Protein AF-A0A6S7KJU6-F1 (afdb_monomer_lite)

Foldseek 3Di:
DLVVVVVLVVVVVVVVVLVPDPDPDPSVVVVCVVPVPDPDPPPQFPDDFQPPPVPQDPPDPLNVQSSVLRNVLRVVQVVVCVVFVDHWDWDWAADPQAWTKIWTWDDCTPFWNIKIKIKTKGKHWDDPVRVVVCVVVCQCPPADDDPTKIKIKIKIWMWTHTPDLQAWIKIKIKMKMWIAHPVGDIGIDIDMDIDTGHPDDDVVPPSVDDDD

Secondary structure (DSSP, 8-state):
-HHHHHHHHHHHHHHHHHHS---TTHHHHHHHHHHHT----S-SSSSS-SS-GGG--TT-HHHHHHHHHHHHHHHHHHHHHHHH-PPPEEEEEE-TTS-EEEEEEEES-SSEEEEEEEEEEEEEEPPHHHHHHHHHTTTTTTSPP-S--EEEEEEEEEEEEESSTTS-EEEEEEEEEEEE-TTS-EEEEEEEEEEEE-SS--GGG-SS----

InterPro domains:
  IPR001260 Coproporphyrinogen III oxidase, aerobic [PF01218] (64-204)
  IPR001260 Coproporphyrinogen III oxidase, aerobic [PR00073] (86-102)
  IPR001260 Coproporphyrinogen III oxidase, aerobic [PR00073] (103-124)
  IPR001260 Coproporphyrinogen III oxidase, aerobic [PR00073] (153-177)
  IPR001260 Coproporphyrinogen III oxidase, aerobic [PR00073] (188-210)
  IPR001260 Coproporphyrinogen III oxidase, aerobic [PTHR10755] (37-204)
  IPR036406 Oxygen-dependent coproporphyrinogen III oxidase superfamily [G3DSA:3.40.1500.10] (30-206)
  IPR036406 Oxygen-dependent coproporphyrinogen III oxidase superfamily [SSF102886] (59-204)

Structure (mmCIF, N/CA/C/O backbone):
data_AF-A0A6S7KJU6-F1
#
_entry.id   AF-A0A6S7KJU6-F1
#
loop_
_atom_site.group_PDB
_atom_site.id
_atom_site.type_symbol
_atom_site.label_atom_id
_atom_site.label_alt_id
_atom_site.label_comp_id
_atom_site.label_asym_id
_atom_site.label_entity_id
_atom_site.label_seq_id
_atom_site.pdbx_PDB_ins_code
_atom_site.Cartn_x
_atom_site.Cartn_y
_atom_site.Cartn_z
_atom_site.occupancy
_atom_site.B_iso_or_equiv
_atom_site.auth_seq_id
_atom_site.auth_comp_id
_atom_site.auth_asym_id
_atom_site.auth_atom_id
_atom_site.pdbx_PDB_model_num
ATOM 1 N N . MET A 1 1 ? -1.978 1.003 21.876 1.00 47.66 1 MET A N 1
ATOM 2 C CA . MET A 1 1 ? -1.886 1.709 20.579 1.00 47.66 1 MET A CA 1
ATOM 3 C C . MET A 1 1 ? -0.569 2.467 20.421 1.00 47.66 1 MET A C 1
ATOM 5 O O . MET A 1 1 ? 0.216 2.064 19.583 1.00 47.66 1 MET A O 1
ATOM 9 N N . ALA A 1 2 ? -0.260 3.475 21.248 1.00 41.38 2 ALA A N 1
ATOM 10 C CA . ALA A 1 2 ? 0.982 4.261 21.134 1.00 41.38 2 ALA A CA 1
ATOM 11 C C . ALA A 1 2 ? 2.291 3.435 21.185 1.00 41.38 2 ALA A C 1
ATOM 13 O O . ALA A 1 2 ? 3.158 3.617 20.337 1.00 41.38 2 ALA A O 1
ATOM 14 N N . SER A 1 3 ? 2.417 2.486 22.126 1.00 44.16 3 SER A N 1
ATOM 15 C CA . SER A 1 3 ? 3.599 1.603 22.229 1.00 44.16 3 SER A CA 1
ATOM 16 C C . SER A 1 3 ? 3.760 0.690 21.009 1.00 44.16 3 SER A C 1
ATOM 18 O O . SER A 1 3 ? 4.847 0.577 20.454 1.00 44.16 3 SER A O 1
ATOM 20 N N . PHE A 1 4 ? 2.656 0.101 20.540 1.00 52.03 4 PHE A N 1
ATOM 21 C CA . PHE A 1 4 ? 2.641 -0.744 19.345 1.00 52.03 4 PHE A CA 1
ATOM 22 C C . PHE A 1 4 ? 2.968 0.053 18.080 1.00 52.03 4 PHE A C 1
ATOM 24 O O . PHE A 1 4 ? 3.809 -0.372 17.302 1.00 52.03 4 PHE A O 1
ATOM 31 N N . LEU A 1 5 ? 2.370 1.234 17.897 1.00 51.59 5 LEU A N 1
ATOM 32 C CA . LEU A 1 5 ? 2.678 2.120 16.772 1.00 51.59 5 LEU A CA 1
ATOM 33 C C . LEU A 1 5 ? 4.153 2.512 16.772 1.00 51.59 5 LEU A C 1
ATOM 35 O O . LEU A 1 5 ? 4.795 2.452 15.733 1.00 51.59 5 LEU A O 1
ATOM 39 N N . ARG A 1 6 ? 4.718 2.836 17.939 1.00 51.47 6 ARG A N 1
ATOM 40 C CA . ARG A 1 6 ? 6.146 3.130 18.078 1.00 51.47 6 ARG A CA 1
ATOM 41 C C . ARG A 1 6 ? 7.014 1.928 17.702 1.00 51.47 6 ARG A C 1
ATOM 43 O O . ARG A 1 6 ? 7.951 2.090 16.930 1.00 51.47 6 ARG A O 1
ATOM 50 N N . GLU A 1 7 ? 6.714 0.729 18.195 1.00 52.38 7 GLU A N 1
ATOM 51 C CA . GLU A 1 7 ? 7.464 -0.484 17.835 1.00 52.38 7 GLU A CA 1
ATOM 52 C C . GLU A 1 7 ? 7.311 -0.864 16.359 1.00 52.38 7 GLU A C 1
ATOM 54 O O . GLU A 1 7 ? 8.292 -1.239 15.716 1.00 52.38 7 GLU A O 1
ATOM 59 N N . HIS A 1 8 ? 6.109 -0.730 15.803 1.00 58.03 8 HIS A N 1
ATOM 60 C CA . HIS A 1 8 ? 5.813 -1.018 14.405 1.00 58.03 8 HIS A CA 1
ATOM 61 C C . HIS A 1 8 ? 6.526 -0.020 13.481 1.00 58.03 8 HIS A C 1
ATOM 63 O O . HIS A 1 8 ? 7.228 -0.432 12.560 1.00 58.03 8 HIS A O 1
ATOM 69 N N . LEU A 1 9 ? 6.486 1.280 13.797 1.00 49.97 9 LEU A N 1
ATOM 70 C CA . LEU A 1 9 ? 7.236 2.319 13.084 1.00 49.97 9 LEU A CA 1
ATOM 71 C C . LEU A 1 9 ? 8.752 2.145 13.213 1.00 49.97 9 LEU A C 1
ATOM 73 O O . LEU A 1 9 ? 9.467 2.341 12.235 1.00 49.97 9 LEU A O 1
ATOM 77 N N . LEU A 1 10 ? 9.261 1.725 14.376 1.00 50.31 10 LEU A N 1
ATOM 78 C CA . LEU A 1 10 ? 10.683 1.405 14.556 1.00 50.31 10 LEU A CA 1
ATOM 79 C C . LEU A 1 10 ? 11.107 0.180 13.734 1.00 50.31 10 LEU A C 1
ATOM 81 O O . LEU A 1 10 ? 12.214 0.164 13.193 1.00 50.31 10 LEU A O 1
ATOM 85 N N . ARG A 1 11 ? 10.246 -0.839 13.608 1.00 52.41 11 ARG A N 1
ATOM 86 C CA . ARG A 1 11 ? 10.484 -1.982 12.711 1.00 52.41 11 ARG A CA 1
ATOM 87 C C . ARG A 1 11 ? 10.503 -1.525 11.251 1.00 52.41 11 ARG A C 1
ATOM 89 O O . ARG A 1 11 ? 11.465 -1.833 10.554 1.00 52.41 11 ARG A O 1
ATOM 96 N N . ILE A 1 12 ? 9.531 -0.718 10.821 1.00 53.41 12 ILE A N 1
ATOM 97 C CA . ILE A 1 12 ? 9.472 -0.143 9.464 1.00 53.41 12 ILE A CA 1
ATOM 98 C C . ILE A 1 12 ? 10.714 0.713 9.169 1.00 53.41 12 ILE A C 1
ATOM 100 O O . ILE A 1 12 ? 11.353 0.545 8.131 1.00 53.41 12 ILE A O 1
ATOM 104 N N . GLY A 1 13 ? 11.112 1.582 10.101 1.00 39.47 13 GLY A N 1
ATOM 105 C CA . GLY A 1 13 ? 12.290 2.440 9.968 1.00 39.47 13 GLY A CA 1
ATOM 106 C C . GLY A 1 13 ? 13.592 1.651 9.803 1.00 39.47 13 GLY A C 1
ATOM 107 O O . GLY A 1 13 ? 14.424 2.012 8.973 1.00 39.47 13 GLY A O 1
ATOM 108 N N . LYS A 1 14 ? 13.747 0.527 10.517 1.00 42.62 14 LYS A N 1
ATOM 109 C CA . LYS A 1 14 ? 14.895 -0.384 10.350 1.00 42.62 14 LYS A CA 1
ATOM 110 C C . LYS A 1 14 ? 14.921 -1.053 8.971 1.00 42.62 14 LYS A C 1
ATOM 112 O O . LYS A 1 14 ? 16.003 -1.214 8.414 1.00 42.62 14 LYS A O 1
ATOM 117 N N . PHE A 1 15 ? 13.765 -1.399 8.399 1.00 42.50 15 PHE A N 1
ATOM 118 C CA . PHE A 1 15 ? 13.678 -1.949 7.038 1.00 42.50 15 PHE A CA 1
ATOM 119 C C . PHE A 1 15 ? 14.047 -0.916 5.964 1.00 42.50 15 PHE A C 1
ATOM 121 O O . PHE A 1 15 ? 14.808 -1.232 5.051 1.00 42.50 15 PHE A O 1
ATOM 128 N N . VAL A 1 16 ? 13.562 0.324 6.093 1.00 39.78 16 VAL A N 1
ATOM 129 C CA . VAL A 1 16 ? 13.859 1.409 5.141 1.00 39.78 16 VAL A CA 1
ATOM 130 C C . VAL A 1 16 ? 15.332 1.832 5.213 1.00 39.78 16 VAL A C 1
ATOM 132 O O . VAL A 1 16 ? 15.959 2.019 4.174 1.00 39.78 16 VAL A O 1
ATOM 135 N N . ALA A 1 17 ? 15.915 1.920 6.414 1.00 38.09 17 ALA A N 1
ATOM 136 C CA . ALA A 1 17 ? 17.323 2.284 6.603 1.00 38.09 17 ALA A CA 1
ATOM 137 C C . ALA A 1 17 ? 18.311 1.217 6.090 1.00 38.09 17 ALA A C 1
ATOM 139 O O . ALA A 1 17 ? 19.409 1.547 5.646 1.00 38.09 17 ALA A O 1
ATOM 140 N N . LEU A 1 18 ? 17.933 -0.065 6.116 1.00 37.72 18 LEU A N 1
ATOM 141 C CA . LEU A 1 18 ? 18.781 -1.149 5.610 1.00 37.72 18 LEU A CA 1
ATOM 142 C C . LEU A 1 18 ? 18.852 -1.169 4.070 1.00 37.72 18 LEU A C 1
ATOM 144 O O . LEU A 1 18 ? 19.834 -1.650 3.511 1.00 37.72 18 LEU A O 1
ATOM 148 N N . ALA A 1 19 ? 17.850 -0.618 3.377 1.00 41.28 19 ALA A N 1
ATOM 149 C CA . ALA A 1 19 ? 17.831 -0.517 1.915 1.00 41.28 19 ALA A CA 1
ATOM 150 C C . ALA A 1 19 ? 18.738 0.603 1.363 1.00 41.28 19 ALA A C 1
ATOM 152 O O . ALA A 1 19 ? 19.094 0.575 0.186 1.00 41.28 19 ALA A O 1
ATOM 153 N N . SER A 1 20 ? 19.132 1.570 2.197 1.00 36.34 20 SER A N 1
ATOM 154 C CA . SER A 1 20 ? 19.982 2.711 1.826 1.00 36.34 20 SER A CA 1
ATOM 155 C C . SER A 1 20 ? 21.464 2.546 2.199 1.00 36.34 20 SER A C 1
ATOM 157 O O . SER A 1 20 ? 22.279 3.378 1.806 1.00 36.34 20 SER A O 1
ATOM 159 N N . ALA A 1 21 ? 21.847 1.469 2.895 1.00 37.78 21 ALA A N 1
ATOM 160 C CA . ALA A 1 21 ? 23.234 1.204 3.278 1.00 37.78 21 ALA A CA 1
ATOM 161 C C . ALA A 1 21 ? 23.929 0.243 2.294 1.00 37.78 21 ALA A C 1
ATOM 163 O O . ALA A 1 21 ? 23.813 -0.982 2.373 1.00 37.78 21 ALA A O 1
ATOM 164 N N . THR A 1 22 ? 24.703 0.804 1.367 1.00 47.56 22 THR A N 1
ATOM 165 C CA . THR A 1 22 ? 25.641 0.069 0.510 1.00 47.56 22 THR A CA 1
ATOM 166 C C . THR A 1 22 ? 26.805 -0.489 1.335 1.00 47.56 22 THR A C 1
ATOM 168 O O . THR A 1 22 ? 27.769 0.226 1.601 1.00 47.56 22 THR A O 1
ATOM 171 N N . SER A 1 23 ? 26.742 -1.762 1.738 1.00 40.22 23 SER A N 1
ATOM 172 C CA . SER A 1 23 ? 27.912 -2.601 2.072 1.00 40.22 23 SER A CA 1
ATOM 173 C C . SER A 1 23 ? 27.519 -4.085 2.059 1.00 40.22 23 SER A C 1
ATOM 175 O O . SER A 1 23 ? 26.737 -4.559 2.880 1.00 40.22 23 SER A O 1
ATOM 177 N N . GLY A 1 24 ? 28.025 -4.805 1.056 1.00 47.84 24 GLY A N 1
ATOM 178 C CA . GLY A 1 24 ? 27.418 -6.015 0.489 1.00 47.84 24 GLY A CA 1
ATOM 179 C C . GLY A 1 24 ? 27.703 -7.369 1.146 1.00 47.84 24 GLY A C 1
ATOM 180 O O . GLY A 1 24 ? 27.361 -8.372 0.534 1.00 47.84 24 GLY A O 1
ATOM 181 N N . ALA A 1 25 ? 28.292 -7.456 2.343 1.00 40.09 25 ALA A N 1
ATOM 182 C CA . ALA A 1 25 ? 28.654 -8.765 2.919 1.00 40.09 25 ALA A CA 1
ATOM 183 C C . ALA A 1 25 ? 27.955 -9.093 4.250 1.00 40.09 25 ALA A C 1
ATOM 185 O O . ALA A 1 25 ? 27.386 -10.175 4.383 1.00 40.09 25 ALA A O 1
ATOM 186 N N . LEU A 1 26 ? 27.911 -8.169 5.219 1.00 32.41 26 LEU A N 1
ATOM 187 C CA . LEU A 1 26 ? 27.271 -8.450 6.517 1.00 32.41 26 LEU A CA 1
ATOM 188 C C . LEU A 1 26 ? 25.734 -8.379 6.475 1.00 32.41 26 LEU A C 1
ATOM 190 O O . LEU A 1 26 ? 25.063 -9.122 7.189 1.00 32.41 26 LEU A O 1
ATOM 194 N N . SER A 1 27 ? 25.158 -7.544 5.607 1.00 38.53 27 SER A N 1
ATOM 195 C CA . SER A 1 27 ? 23.699 -7.379 5.503 1.00 38.53 27 SER A CA 1
ATOM 196 C C . SER A 1 27 ? 22.996 -8.602 4.901 1.00 38.53 27 SER A C 1
ATOM 198 O O . SER A 1 27 ? 21.827 -8.852 5.195 1.00 38.53 27 SER A O 1
ATOM 200 N N . TYR A 1 28 ? 23.703 -9.394 4.088 1.00 35.38 28 TYR A N 1
ATOM 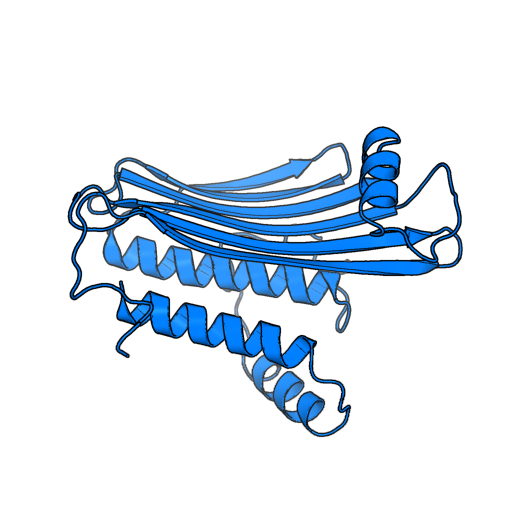201 C CA . TYR A 1 28 ? 23.133 -10.557 3.400 1.00 35.38 28 TYR A CA 1
ATOM 202 C C . TYR A 1 28 ? 22.854 -11.724 4.360 1.00 35.38 28 TYR A C 1
ATOM 204 O O . TYR A 1 28 ? 21.849 -12.428 4.223 1.00 35.38 28 TYR A O 1
ATOM 212 N N . VAL A 1 29 ? 23.706 -11.883 5.380 1.00 32.59 29 VAL A N 1
ATOM 213 C CA . VAL A 1 29 ? 23.576 -12.931 6.403 1.00 32.59 29 VAL A CA 1
ATOM 214 C C . VAL A 1 29 ? 22.394 -12.635 7.334 1.00 32.59 29 VAL A C 1
ATOM 216 O O . VAL A 1 29 ? 21.621 -13.541 7.645 1.00 32.59 29 VAL A O 1
ATOM 219 N N . SER A 1 30 ? 22.161 -11.368 7.689 1.00 38.16 30 SER A N 1
ATOM 220 C CA . SER A 1 30 ? 20.991 -10.972 8.490 1.00 38.16 30 SER A CA 1
ATOM 221 C C . SER A 1 30 ? 19.683 -11.009 7.692 1.00 38.16 30 SER A C 1
ATOM 223 O O . SER A 1 30 ? 18.668 -11.458 8.217 1.00 38.16 30 SER A O 1
ATOM 225 N N . PHE A 1 31 ? 19.694 -10.612 6.414 1.00 37.25 31 PHE A N 1
ATOM 226 C CA . PHE A 1 31 ? 18.505 -10.668 5.552 1.00 37.25 31 PHE A CA 1
ATOM 227 C C . PHE A 1 31 ? 18.039 -12.112 5.321 1.00 37.25 31 PHE A C 1
ATOM 229 O O . PHE A 1 31 ? 16.863 -12.423 5.490 1.00 37.25 31 PHE A O 1
ATOM 236 N N . SER A 1 32 ? 18.968 -13.020 5.019 1.00 36.59 32 SER A N 1
ATOM 237 C CA . SER A 1 32 ? 18.635 -14.427 4.776 1.00 36.59 32 SER A CA 1
ATOM 238 C C . SER A 1 32 ? 18.163 -15.123 6.052 1.00 36.59 32 SER A C 1
ATOM 240 O O . SER A 1 32 ? 17.198 -15.870 6.012 1.00 36.59 32 SER A O 1
ATOM 242 N N . THR A 1 33 ? 18.776 -14.842 7.205 1.00 31.64 33 THR A N 1
ATOM 243 C CA . THR A 1 33 ? 18.444 -15.539 8.461 1.00 31.64 33 THR A CA 1
ATOM 244 C C . THR A 1 33 ? 17.126 -15.061 9.080 1.00 31.64 33 THR A C 1
ATOM 246 O O . THR A 1 33 ? 16.408 -15.867 9.670 1.00 31.64 33 THR A O 1
ATOM 249 N N . VAL A 1 34 ? 16.763 -13.781 8.911 1.00 42.47 34 VAL A N 1
ATOM 250 C CA . VAL A 1 34 ? 15.464 -13.253 9.372 1.00 42.47 34 VAL A CA 1
ATOM 251 C C . VAL A 1 34 ? 14.308 -13.801 8.528 1.00 42.47 34 VAL A C 1
ATOM 253 O O . VAL A 1 34 ? 13.255 -14.103 9.081 1.00 42.47 34 VAL A O 1
ATOM 256 N N . PHE A 1 35 ? 14.502 -13.999 7.219 1.00 43.09 35 PHE A N 1
ATOM 257 C CA . PHE A 1 35 ? 13.463 -14.548 6.339 1.00 43.09 35 PHE A CA 1
ATOM 258 C C . PHE A 1 35 ? 13.456 -16.086 6.250 1.00 43.09 35 PHE A C 1
ATOM 260 O O . PHE A 1 35 ? 12.404 -16.666 5.997 1.00 43.09 35 PHE A O 1
ATOM 267 N N . ALA A 1 36 ? 14.581 -16.773 6.481 1.00 37.38 36 ALA A N 1
ATOM 268 C CA . ALA A 1 36 ? 14.676 -18.228 6.303 1.00 37.38 36 ALA A CA 1
ATOM 269 C C . ALA A 1 36 ? 14.143 -19.059 7.484 1.00 37.38 36 ALA A C 1
ATOM 271 O O . ALA A 1 36 ? 14.004 -20.274 7.343 1.00 37.38 36 ALA A O 1
ATOM 272 N N . LYS A 1 37 ? 13.852 -18.455 8.648 1.00 31.61 37 LYS A N 1
ATOM 273 C CA . LYS A 1 37 ? 13.482 -19.221 9.856 1.00 31.61 37 LYS A CA 1
ATOM 274 C C . LYS A 1 37 ? 11.979 -19.346 10.136 1.00 31.61 37 LYS A C 1
ATOM 276 O O . LYS A 1 37 ? 11.613 -20.055 11.068 1.00 31.61 37 LYS A O 1
ATOM 281 N N . GLU A 1 38 ? 11.094 -18.770 9.329 1.00 38.78 38 GLU A N 1
ATOM 282 C CA . GLU A 1 38 ? 9.658 -19.057 9.446 1.00 38.78 38 GLU A CA 1
ATOM 283 C C . GLU A 1 38 ? 9.181 -19.895 8.260 1.00 38.78 38 GLU A C 1
ATOM 285 O O . GLU A 1 38 ? 8.966 -19.391 7.160 1.00 38.78 38 GLU A O 1
ATOM 290 N N . LYS A 1 39 ? 8.942 -21.190 8.503 1.00 35.09 39 LYS A N 1
ATOM 291 C CA . LYS A 1 39 ? 7.971 -21.965 7.718 1.00 35.09 39 LYS A CA 1
ATOM 292 C C . LYS A 1 39 ? 6.608 -21.275 7.871 1.00 35.09 39 LYS A C 1
ATOM 294 O O . LYS A 1 39 ? 5.856 -21.586 8.791 1.00 35.09 39 LYS A O 1
ATOM 299 N N . ARG A 1 40 ? 6.314 -20.287 7.022 1.00 45.44 40 ARG A N 1
ATOM 300 C CA . ARG A 1 40 ? 5.041 -19.561 7.046 1.00 45.44 40 ARG A CA 1
ATOM 301 C C . ARG A 1 40 ? 3.949 -20.435 6.449 1.00 45.44 40 ARG A C 1
ATOM 303 O O . ARG A 1 40 ? 3.915 -20.672 5.246 1.00 45.44 40 ARG A O 1
ATOM 310 N N . SER A 1 41 ? 3.105 -20.944 7.342 1.00 38.78 41 SER A N 1
ATOM 311 C CA . SER A 1 41 ? 1.870 -21.664 7.028 1.00 38.78 41 SER A CA 1
ATOM 312 C C . SER A 1 41 ? 0.887 -20.755 6.268 1.00 38.78 41 SER A C 1
ATOM 314 O O . SER A 1 41 ? 1.037 -19.532 6.281 1.00 38.78 41 SER A O 1
ATOM 316 N N . GLU A 1 42 ? -0.112 -21.353 5.616 1.00 41.34 42 GLU A N 1
ATOM 317 C CA . GLU A 1 42 ? -1.087 -20.747 4.689 1.00 41.34 42 GLU A CA 1
ATOM 318 C C . GLU A 1 42 ? -1.821 -19.482 5.207 1.00 41.34 42 GLU A C 1
ATOM 320 O O . GLU A 1 42 ? -2.426 -18.759 4.424 1.00 41.34 42 GLU A O 1
ATOM 325 N N . SER A 1 43 ? -1.706 -19.127 6.494 1.00 55.28 43 SER A N 1
ATOM 326 C CA . SER A 1 43 ? -2.334 -17.959 7.131 1.00 55.28 43 SER A CA 1
ATOM 327 C C . SER A 1 43 ? -1.435 -16.709 7.265 1.00 55.28 43 SER A C 1
ATOM 329 O O . SER A 1 43 ? -1.520 -16.012 8.279 1.00 55.28 43 SER A O 1
ATOM 331 N N . SER A 1 44 ? -0.538 -16.408 6.321 1.00 82.06 44 SER A N 1
ATOM 332 C CA . SER A 1 44 ? 0.430 -15.298 6.486 1.00 82.06 44 SER A CA 1
ATOM 333 C C . SER A 1 44 ? -0.109 -13.899 6.143 1.00 82.06 44 SER A C 1
ATOM 335 O O . SER A 1 44 ? 0.511 -12.911 6.536 1.00 82.06 44 SER A O 1
ATOM 337 N N . PHE A 1 45 ? -1.213 -13.788 5.400 1.00 95.19 45 PHE A N 1
ATOM 338 C CA . PHE A 1 45 ? -1.713 -12.521 4.845 1.00 95.19 45 PHE A CA 1
ATOM 339 C C . PHE A 1 45 ? -3.230 -12.369 5.031 1.00 95.19 45 PHE A C 1
ATOM 341 O O . PHE A 1 45 ? -3.875 -13.284 5.541 1.00 95.19 45 PHE A O 1
ATOM 348 N N . MET A 1 46 ? -3.795 -11.214 4.652 1.00 96.69 46 MET A N 1
ATOM 349 C CA . MET A 1 46 ? -5.254 -10.995 4.668 1.00 96.69 46 MET A CA 1
ATOM 350 C C . MET A 1 46 ? -5.971 -11.679 3.492 1.00 96.69 46 MET A C 1
ATOM 352 O O . MET A 1 46 ? -7.129 -12.056 3.622 1.00 96.69 46 MET A O 1
ATOM 356 N N . ALA A 1 47 ? -5.285 -11.854 2.360 1.00 96.69 47 ALA A N 1
ATOM 357 C CA . ALA A 1 47 ? -5.720 -12.665 1.224 1.00 96.69 47 ALA A CA 1
ATOM 358 C C . ALA A 1 47 ? -4.494 -13.155 0.428 1.00 96.69 47 ALA A C 1
ATOM 360 O O . ALA A 1 47 ? -3.359 -12.766 0.715 1.00 96.69 47 ALA A O 1
ATOM 361 N N . GLU A 1 48 ? -4.725 -13.992 -0.585 1.00 95.56 48 GLU A N 1
ATOM 362 C CA . GLU A 1 48 ? -3.677 -14.450 -1.504 1.00 95.56 48 GLU A CA 1
ATOM 363 C C . GLU A 1 48 ? -2.972 -13.277 -2.212 1.00 95.56 48 GLU A C 1
ATOM 365 O O . GLU A 1 48 ? -3.660 -12.316 -2.580 1.00 95.56 48 GLU A O 1
ATOM 370 N N . PRO A 1 49 ? -1.654 -13.374 -2.498 1.00 96.00 49 PRO A N 1
ATOM 371 C CA . PRO A 1 49 ? -0.891 -12.339 -3.201 1.00 96.00 49 PRO A CA 1
ATOM 372 C C . PRO A 1 49 ? -1.558 -11.801 -4.465 1.00 96.00 49 PRO A C 1
ATOM 374 O O . PRO A 1 49 ? -2.271 -12.525 -5.167 1.00 96.00 49 PRO A O 1
ATOM 377 N N . VAL A 1 50 ? -1.356 -10.509 -4.735 1.00 96.00 50 VAL A N 1
ATOM 378 C CA . VAL A 1 50 ? -1.947 -9.843 -5.904 1.00 96.00 50 VAL A CA 1
ATOM 379 C C . VAL A 1 50 ? -1.239 -10.326 -7.165 1.00 96.00 50 VAL A C 1
ATOM 381 O O . VAL A 1 50 ? -1.887 -10.663 -8.153 1.00 96.00 50 VAL A O 1
ATOM 384 N N . THR A 1 51 ? 0.087 -10.415 -7.119 1.00 95.44 51 THR A N 1
ATOM 385 C CA . THR A 1 51 ? 0.875 -11.086 -8.146 1.00 95.44 51 THR A CA 1
ATOM 386 C C . THR A 1 51 ? 0.765 -12.605 -7.956 1.00 95.44 51 THR A C 1
ATOM 388 O O . THR A 1 51 ? 1.022 -13.092 -6.853 1.00 95.44 51 THR A O 1
ATOM 391 N N . PRO A 1 52 ? 0.422 -13.380 -9.007 1.00 93.75 52 PRO A N 1
ATOM 392 C CA . PRO A 1 52 ? 0.404 -14.841 -8.940 1.00 93.75 52 PRO A CA 1
ATOM 393 C C . PRO A 1 52 ? 1.721 -15.404 -8.403 1.00 93.75 52 PRO A C 1
ATOM 395 O O . PRO A 1 52 ? 2.796 -14.902 -8.744 1.00 93.75 52 PRO A O 1
ATOM 398 N N . ARG A 1 53 ? 1.651 -16.452 -7.576 1.00 91.81 53 ARG A N 1
ATOM 399 C CA . ARG A 1 53 ? 2.808 -16.984 -6.835 1.00 91.81 53 ARG A CA 1
ATOM 400 C C . ARG A 1 53 ? 3.943 -17.427 -7.756 1.00 91.81 53 ARG A C 1
ATOM 402 O O . ARG A 1 53 ? 5.105 -17.271 -7.407 1.00 91.81 53 ARG A O 1
ATOM 409 N N . GLU A 1 54 ? 3.614 -17.894 -8.952 1.00 92.88 54 GLU A N 1
ATOM 410 C CA . GLU A 1 54 ? 4.564 -18.348 -9.972 1.00 92.88 54 GLU A CA 1
ATOM 411 C C . GLU A 1 54 ? 5.363 -17.185 -10.582 1.00 92.88 54 GLU A C 1
ATOM 413 O O . GLU A 1 54 ? 6.426 -17.394 -11.162 1.00 92.88 54 GLU A O 1
ATOM 418 N N . LYS A 1 55 ? 4.853 -15.952 -10.460 1.00 93.00 55 LYS A N 1
ATOM 419 C CA . LYS A 1 55 ? 5.496 -14.720 -10.940 1.00 93.00 55 LYS A CA 1
ATOM 420 C C . LYS A 1 55 ? 6.278 -13.988 -9.847 1.00 93.00 55 LYS A C 1
ATOM 422 O O . LYS A 1 55 ? 6.944 -12.999 -10.150 1.00 93.00 55 LYS A O 1
ATOM 427 N N . LEU A 1 56 ? 6.206 -14.446 -8.597 1.00 92.81 56 LEU A N 1
ATOM 428 C CA . LEU A 1 56 ? 6.999 -13.903 -7.498 1.00 92.81 56 LEU A CA 1
ATOM 429 C C . LEU A 1 56 ? 8.420 -14.469 -7.574 1.00 92.81 56 LEU A C 1
ATOM 431 O O . LEU A 1 56 ? 8.647 -15.665 -7.403 1.00 92.81 56 LEU A O 1
ATOM 435 N N . VAL A 1 57 ? 9.392 -13.595 -7.824 1.00 92.56 57 VAL A N 1
ATOM 436 C CA . VAL A 1 57 ? 10.793 -13.972 -8.034 1.00 92.56 57 VAL A CA 1
ATOM 437 C C . VAL A 1 57 ? 11.611 -13.648 -6.789 1.00 92.56 57 VAL A C 1
ATOM 439 O O . VAL A 1 57 ? 11.690 -12.499 -6.345 1.00 92.56 57 VAL A O 1
ATOM 442 N N . ALA A 1 58 ? 12.267 -14.664 -6.227 1.00 86.50 58 ALA A N 1
ATOM 443 C CA . ALA A 1 58 ? 13.146 -14.491 -5.078 1.00 86.50 58 ALA A CA 1
ATOM 444 C C . ALA A 1 58 ? 14.270 -13.490 -5.393 1.00 86.50 58 ALA A C 1
ATOM 446 O O . ALA A 1 58 ? 14.953 -13.584 -6.410 1.00 86.50 58 ALA A O 1
ATOM 447 N N . GLY A 1 59 ? 14.465 -12.515 -4.505 1.00 86.62 59 GLY A N 1
ATOM 448 C CA . GLY A 1 59 ? 15.470 -11.471 -4.689 1.00 86.62 59 GLY A CA 1
ATOM 449 C C . GLY A 1 59 ? 15.036 -10.306 -5.586 1.00 86.62 59 GLY A C 1
ATOM 450 O O . GLY A 1 59 ? 15.720 -9.286 -5.565 1.00 86.62 59 GLY A O 1
ATOM 451 N N . ASP A 1 60 ? 13.897 -10.355 -6.275 1.00 93.25 60 ASP A N 1
ATOM 452 C CA . ASP A 1 60 ? 13.385 -9.191 -7.008 1.00 93.25 60 ASP A CA 1
ATOM 453 C C . ASP A 1 60 ? 12.751 -8.155 -6.062 1.00 93.25 60 ASP A C 1
ATOM 455 O O . ASP A 1 60 ? 12.057 -8.507 -5.105 1.00 93.25 60 ASP A O 1
ATOM 459 N N . MET A 1 61 ? 12.987 -6.862 -6.309 1.00 96.06 61 MET A N 1
ATOM 460 C CA . MET A 1 61 ? 12.502 -5.799 -5.421 1.00 96.06 61 MET A CA 1
ATOM 461 C C . MET A 1 61 ? 10.973 -5.693 -5.432 1.00 96.06 61 MET A C 1
ATOM 463 O O . MET A 1 61 ? 10.382 -5.459 -4.377 1.00 96.06 61 MET A O 1
ATOM 467 N N . ARG A 1 62 ? 10.320 -5.937 -6.578 1.00 96.69 62 ARG A N 1
ATOM 468 C CA . ARG A 1 62 ? 8.850 -5.920 -6.682 1.00 96.69 62 ARG A CA 1
ATOM 469 C C . ARG A 1 62 ? 8.235 -6.972 -5.766 1.00 96.69 62 ARG A C 1
ATOM 471 O O . ARG A 1 62 ? 7.358 -6.658 -4.965 1.00 96.69 62 ARG A O 1
ATOM 478 N N . THR A 1 63 ? 8.783 -8.187 -5.830 1.00 96.38 63 THR A N 1
ATOM 479 C CA . THR A 1 63 ? 8.382 -9.324 -4.988 1.00 96.38 63 THR A CA 1
ATOM 480 C C . THR A 1 63 ? 8.606 -9.028 -3.508 1.00 96.38 63 THR A C 1
ATOM 482 O O . THR A 1 63 ? 7.699 -9.202 -2.697 1.00 96.38 63 THR A O 1
ATOM 485 N N . ARG A 1 64 ? 9.797 -8.534 -3.137 1.00 96.44 64 ARG A N 1
ATOM 486 C CA . ARG A 1 64 ? 10.101 -8.185 -1.739 1.00 96.44 64 ARG A CA 1
ATOM 487 C C . ARG A 1 64 ? 9.129 -7.143 -1.193 1.00 96.44 64 ARG A C 1
ATOM 489 O O . ARG A 1 64 ? 8.631 -7.307 -0.083 1.00 96.44 64 ARG A O 1
ATOM 496 N N . MET A 1 65 ? 8.867 -6.088 -1.964 1.00 97.75 65 MET A N 1
ATOM 497 C CA . MET A 1 65 ? 7.994 -5.007 -1.529 1.00 97.75 65 MET A CA 1
ATOM 498 C C . MET A 1 65 ? 6.543 -5.472 -1.390 1.00 97.75 65 MET A C 1
ATOM 500 O O . MET A 1 65 ? 5.927 -5.162 -0.375 1.00 97.75 65 MET A O 1
ATOM 504 N N . GLU A 1 66 ? 6.009 -6.234 -2.353 1.00 97.75 66 GLU A N 1
ATOM 505 C CA . GLU A 1 66 ? 4.647 -6.784 -2.273 1.00 97.75 66 GLU A CA 1
ATOM 506 C C . GLU A 1 66 ? 4.461 -7.653 -1.022 1.00 97.75 66 GLU A C 1
ATOM 508 O O . GLU A 1 66 ? 3.542 -7.426 -0.235 1.00 97.75 66 GLU A O 1
ATOM 513 N N . LEU A 1 67 ? 5.373 -8.595 -0.774 1.00 96.50 67 LEU A N 1
ATOM 514 C CA . LEU A 1 67 ? 5.279 -9.466 0.399 1.00 96.50 67 LEU A CA 1
ATOM 515 C C . LEU A 1 67 ? 5.426 -8.687 1.713 1.00 96.50 67 LEU A C 1
ATOM 517 O O . LEU A 1 67 ? 4.730 -8.984 2.686 1.00 96.50 67 LEU A O 1
ATOM 521 N N . MET A 1 68 ? 6.286 -7.664 1.740 1.00 96.25 68 MET A N 1
ATOM 522 C CA . MET A 1 68 ? 6.453 -6.793 2.905 1.00 96.25 68 MET A CA 1
ATOM 523 C C . MET A 1 68 ? 5.161 -6.034 3.229 1.00 96.25 68 MET A C 1
ATOM 525 O O . MET A 1 68 ? 4.735 -6.022 4.384 1.00 96.25 68 MET A O 1
ATOM 529 N N . ILE A 1 69 ? 4.518 -5.409 2.237 1.00 97.69 69 ILE A N 1
ATOM 530 C CA . ILE A 1 69 ? 3.282 -4.654 2.480 1.00 97.69 69 ILE A CA 1
ATOM 531 C C . ILE A 1 69 ? 2.104 -5.565 2.831 1.00 97.69 69 ILE A C 1
ATOM 533 O O . ILE A 1 69 ? 1.274 -5.184 3.650 1.00 97.69 69 ILE A O 1
ATOM 537 N N . MET A 1 70 ? 2.044 -6.775 2.270 1.00 97.75 70 MET A N 1
ATOM 538 C CA . MET A 1 70 ? 1.031 -7.768 2.632 1.00 97.75 70 MET A CA 1
ATOM 539 C C . MET A 1 70 ? 1.187 -8.232 4.081 1.00 97.75 70 MET A C 1
ATOM 541 O O . MET A 1 70 ? 0.198 -8.362 4.804 1.00 97.75 70 MET A O 1
ATOM 545 N N . GLN A 1 71 ? 2.427 -8.448 4.526 1.00 96.62 71 GLN A N 1
ATOM 546 C CA . GLN A 1 71 ? 2.709 -8.767 5.922 1.00 96.62 71 GLN A CA 1
ATOM 547 C C . GLN A 1 71 ? 2.320 -7.601 6.838 1.00 96.62 71 GLN A C 1
ATOM 549 O O . GLN A 1 71 ? 1.653 -7.814 7.845 1.00 96.62 71 GLN A O 1
ATOM 554 N N . MET A 1 72 ? 2.679 -6.370 6.464 1.00 96.12 72 MET A N 1
ATOM 555 C CA . MET A 1 72 ? 2.319 -5.169 7.221 1.00 96.12 72 MET A CA 1
ATOM 556 C C . MET A 1 72 ? 0.800 -4.998 7.331 1.00 96.12 72 MET A C 1
ATOM 558 O O . MET A 1 72 ? 0.295 -4.730 8.419 1.00 96.12 72 MET A O 1
ATOM 562 N N . GLN A 1 73 ? 0.063 -5.210 6.233 1.00 98.19 73 GLN A N 1
ATOM 563 C CA . GLN A 1 73 ? -1.399 -5.187 6.233 1.00 98.19 73 GLN A CA 1
ATOM 564 C C . GLN A 1 73 ? -1.951 -6.201 7.234 1.00 98.19 73 GLN A C 1
ATOM 566 O O . GLN A 1 73 ? -2.816 -5.845 8.031 1.00 98.19 73 GLN A O 1
ATOM 571 N N . ARG A 1 74 ? -1.438 -7.437 7.227 1.00 97.44 74 ARG A N 1
ATOM 572 C CA . ARG A 1 74 ? -1.885 -8.483 8.148 1.00 97.44 74 ARG A CA 1
ATOM 573 C C . ARG A 1 74 ? -1.602 -8.136 9.607 1.00 97.44 74 ARG A C 1
ATOM 575 O O . ARG A 1 74 ? -2.523 -8.162 10.413 1.00 97.44 74 ARG A O 1
ATOM 582 N N . GLU A 1 75 ? -0.365 -7.774 9.936 1.00 96.38 75 GLU A N 1
ATOM 583 C CA . GLU A 1 75 ? 0.031 -7.421 11.306 1.00 96.38 75 GLU A CA 1
ATOM 584 C C . GLU A 1 75 ? -0.795 -6.250 11.852 1.00 96.38 75 GLU A C 1
ATOM 586 O O . GLU A 1 75 ? -1.245 -6.275 12.998 1.00 96.38 75 GLU A O 1
ATOM 591 N N . PHE A 1 76 ? -1.026 -5.229 11.024 1.00 96.31 76 PHE A N 1
ATOM 592 C CA . PHE A 1 76 ? -1.802 -4.068 11.433 1.00 96.31 76 PHE A CA 1
ATOM 593 C C . PHE A 1 76 ? -3.295 -4.392 11.568 1.00 96.31 76 PHE A C 1
ATOM 595 O O . PHE A 1 76 ? -3.924 -3.968 12.536 1.00 96.31 76 PHE A O 1
ATOM 602 N N . CYS A 1 77 ? -3.859 -5.185 10.651 1.00 97.56 77 CYS A N 1
ATOM 603 C CA . CYS A 1 77 ? -5.243 -5.646 10.762 1.00 97.56 77 CYS A CA 1
ATOM 604 C C . CYS A 1 77 ? -5.456 -6.503 12.016 1.00 97.56 77 CYS A C 1
ATOM 606 O O . CYS A 1 77 ? -6.436 -6.284 12.722 1.00 97.56 77 CYS A O 1
ATOM 608 N N . ASP A 1 78 ? -4.541 -7.423 12.335 1.00 96.94 78 ASP A N 1
ATOM 609 C CA . ASP A 1 78 ? -4.637 -8.269 13.531 1.00 96.94 78 ASP A CA 1
ATOM 610 C C . ASP A 1 78 ? -4.694 -7.428 14.814 1.00 96.94 78 ASP A C 1
ATOM 612 O O . ASP A 1 78 ? -5.542 -7.665 15.676 1.00 96.94 78 ASP A O 1
ATOM 616 N N . GLU A 1 79 ? -3.858 -6.392 14.925 1.00 96.19 79 GLU A N 1
ATOM 617 C CA . GLU A 1 79 ? -3.881 -5.505 16.091 1.00 96.19 79 GLU A CA 1
ATOM 618 C C . GLU A 1 79 ? -5.163 -4.664 16.156 1.00 96.19 79 GLU A C 1
ATOM 620 O O . GLU A 1 79 ? -5.744 -4.504 17.232 1.00 96.19 79 GLU A O 1
ATOM 625 N N . LEU A 1 80 ? -5.642 -4.144 15.023 1.00 96.69 80 LEU A N 1
ATOM 626 C CA . LEU A 1 80 ? -6.898 -3.393 14.990 1.00 96.69 80 LEU A CA 1
ATOM 627 C C . LEU A 1 80 ? -8.094 -4.281 15.369 1.00 96.69 80 LEU A C 1
ATOM 629 O O . LEU A 1 80 ? -8.917 -3.861 16.179 1.00 96.69 80 LEU A O 1
ATOM 633 N N . MET A 1 81 ? -8.160 -5.521 14.875 1.00 97.06 81 MET A N 1
ATOM 634 C CA . MET A 1 81 ? -9.197 -6.481 15.281 1.00 97.06 81 MET A CA 1
ATOM 635 C C . MET A 1 81 ? -9.100 -6.817 16.770 1.00 97.06 81 MET A C 1
ATOM 637 O O . MET A 1 81 ? -10.122 -6.880 17.450 1.00 97.06 81 MET A O 1
ATOM 641 N N . ARG A 1 82 ? -7.884 -6.984 17.308 1.00 97.31 82 ARG A N 1
ATOM 642 C CA . ARG A 1 82 ? -7.665 -7.244 18.738 1.00 97.31 82 ARG A CA 1
ATOM 643 C C . ARG A 1 82 ? -8.163 -6.096 19.619 1.00 97.31 82 ARG A C 1
ATOM 645 O O . ARG A 1 82 ? -8.690 -6.348 20.701 1.00 97.31 82 ARG A O 1
ATOM 652 N N . LEU A 1 83 ? -7.971 -4.850 19.184 1.00 95.56 83 LEU A N 1
ATOM 653 C CA . LEU A 1 83 ? -8.403 -3.658 19.918 1.00 95.56 83 LEU A CA 1
ATOM 654 C C . LEU A 1 83 ? -9.911 -3.411 19.799 1.00 95.56 83 LEU A C 1
ATOM 656 O O . LEU A 1 83 ? -10.536 -3.027 20.783 1.00 95.56 83 LEU A O 1
ATOM 660 N N . ASP A 1 84 ? -10.488 -3.614 18.615 1.00 96.44 84 ASP A N 1
ATOM 661 C CA . ASP A 1 84 ? -11.896 -3.305 18.345 1.00 96.44 84 ASP A CA 1
ATOM 662 C C . ASP A 1 84 ? -12.856 -4.439 18.734 1.00 96.44 84 ASP A C 1
ATOM 664 O O . ASP A 1 84 ? -13.974 -4.201 19.193 1.00 96.44 84 ASP A O 1
ATOM 668 N N . GLY A 1 85 ? -12.420 -5.685 18.542 1.00 95.38 85 GLY A N 1
ATOM 669 C CA . GLY A 1 85 ? -13.255 -6.883 18.611 1.00 95.38 85 GLY A CA 1
ATOM 670 C C . GLY A 1 85 ? -14.097 -7.144 17.354 1.00 95.38 85 GLY A C 1
ATOM 671 O O . GLY A 1 85 ? -14.830 -8.131 17.333 1.00 95.38 85 GLY A O 1
ATOM 672 N N . SER A 1 86 ? -14.007 -6.296 16.322 1.00 94.31 86 SER A N 1
ATOM 673 C CA . SER A 1 86 ? -14.659 -6.492 15.017 1.00 94.31 86 SER A CA 1
ATOM 674 C C . SER A 1 86 ? -13.698 -7.098 13.997 1.00 94.31 86 SER A C 1
ATOM 676 O O . SER A 1 86 ? -12.502 -6.816 14.027 1.00 94.31 86 SER A O 1
ATOM 678 N N . ALA A 1 87 ? -14.222 -7.898 13.066 1.00 95.12 87 ALA A N 1
ATOM 679 C CA . ALA A 1 87 ? -13.448 -8.456 11.959 1.00 95.12 87 ALA A CA 1
ATOM 680 C C . ALA A 1 87 ? -13.401 -7.501 10.754 1.00 95.12 87 ALA A C 1
ATOM 682 O O . ALA A 1 87 ? -14.353 -6.764 10.492 1.00 95.12 87 ALA A O 1
ATOM 683 N N . PHE A 1 88 ? -12.315 -7.555 9.981 1.00 97.50 88 PHE A N 1
ATOM 684 C CA . PHE A 1 88 ? -12.225 -6.851 8.701 1.00 97.50 88 PHE A CA 1
ATOM 685 C C . PHE A 1 88 ? -13.101 -7.507 7.629 1.00 97.50 88 PHE A C 1
ATOM 687 O O . PHE A 1 88 ? -13.073 -8.724 7.446 1.00 97.50 88 PHE A O 1
ATOM 694 N N . LYS A 1 89 ? -13.785 -6.684 6.829 1.00 98.25 89 LYS A N 1
ATOM 695 C CA . LYS A 1 89 ? -14.238 -7.083 5.496 1.00 98.25 89 LYS A CA 1
ATOM 696 C C . LYS A 1 89 ? -13.050 -6.991 4.542 1.00 98.25 89 LYS A C 1
ATOM 698 O O . LYS A 1 89 ? -12.514 -5.902 4.334 1.00 98.25 89 LYS A O 1
ATOM 703 N N . VAL A 1 90 ? -12.657 -8.130 3.980 1.00 98.44 90 VAL A N 1
ATOM 704 C CA . VAL A 1 90 ? -11.536 -8.243 3.041 1.00 98.44 90 VAL A CA 1
ATOM 705 C C . VAL A 1 90 ? -12.075 -8.394 1.625 1.00 98.44 90 VAL A C 1
ATOM 707 O O . VAL A 1 90 ? -12.919 -9.249 1.372 1.00 98.44 90 VAL A O 1
ATOM 710 N N . ASP A 1 91 ? -11.579 -7.567 0.713 1.00 98.25 91 ASP A N 1
ATOM 711 C CA . ASP A 1 91 ? -11.924 -7.595 -0.704 1.00 98.25 91 ASP A CA 1
ATOM 712 C C . ASP A 1 91 ? -10.650 -7.596 -1.555 1.00 98.25 91 ASP A C 1
ATOM 714 O O . ASP A 1 91 ? -9.876 -6.634 -1.542 1.00 98.25 91 ASP A O 1
ATOM 718 N N . LYS A 1 92 ? -10.415 -8.698 -2.273 1.00 98.19 92 LYS A N 1
ATOM 719 C CA . LYS A 1 92 ? -9.328 -8.822 -3.247 1.00 98.19 92 LYS A CA 1
ATOM 720 C C . LYS A 1 92 ? -9.888 -8.537 -4.633 1.00 98.19 92 LYS A C 1
ATOM 722 O O . LYS A 1 92 ? -10.835 -9.187 -5.063 1.00 98.19 92 LYS A O 1
ATOM 727 N N . TRP A 1 93 ? -9.254 -7.616 -5.344 1.00 98.00 93 TRP A N 1
ATOM 728 C CA . TRP A 1 93 ? -9.731 -7.131 -6.634 1.00 98.00 93 TRP A CA 1
ATOM 729 C C . TRP A 1 93 ? -8.593 -7.011 -7.645 1.00 98.00 93 TRP A C 1
ATOM 731 O O . TRP A 1 93 ? -7.416 -6.903 -7.292 1.00 98.00 93 TRP A O 1
ATOM 741 N N . GLU A 1 94 ? -8.961 -6.997 -8.923 1.00 97.19 94 GLU A N 1
ATOM 742 C CA . GLU A 1 94 ? -8.039 -6.930 -10.056 1.00 97.19 94 GLU A CA 1
ATOM 743 C C . GLU A 1 94 ? -8.369 -5.739 -10.962 1.00 97.19 94 GLU A C 1
ATOM 745 O O . GLU A 1 94 ? -9.499 -5.247 -11.006 1.00 97.19 94 GLU A O 1
ATOM 750 N N . ARG A 1 95 ? -7.369 -5.257 -11.704 1.00 94.62 95 ARG A N 1
ATOM 751 C CA . ARG A 1 95 ? -7.512 -4.178 -12.689 1.00 94.62 95 ARG A CA 1
ATOM 752 C C . ARG A 1 95 ? -7.376 -4.734 -14.091 1.00 94.62 95 ARG A C 1
ATOM 754 O O . ARG A 1 95 ? -6.349 -5.315 -14.424 1.00 94.62 95 ARG A O 1
ATOM 761 N N . GLN A 1 96 ? -8.331 -4.399 -14.956 1.00 91.81 96 GLN A N 1
ATOM 762 C CA . GLN A 1 96 ? -8.251 -4.709 -16.390 1.00 91.81 96 GLN A CA 1
ATOM 763 C C . GLN A 1 96 ? -6.972 -4.157 -17.043 1.00 91.81 96 GLN A C 1
ATOM 765 O O . GLN A 1 96 ? -6.394 -4.794 -17.913 1.00 91.81 96 GLN A O 1
ATOM 770 N N . ALA A 1 97 ? -6.504 -2.989 -16.592 1.00 89.56 97 ALA A N 1
ATOM 771 C CA . ALA A 1 97 ? -5.290 -2.345 -17.094 1.00 89.56 97 ALA A CA 1
ATOM 772 C C . ALA A 1 97 ? -3.979 -2.907 -16.501 1.00 89.56 97 ALA A C 1
ATOM 774 O O . ALA A 1 97 ? -2.916 -2.375 -16.805 1.00 89.56 97 ALA A O 1
ATOM 775 N N . GLY A 1 98 ? -4.049 -3.939 -15.652 1.00 93.19 98 GLY A N 1
ATOM 776 C CA . GLY A 1 98 ? -2.894 -4.558 -15.005 1.00 93.19 98 GLY A CA 1
ATOM 777 C C . GLY A 1 98 ? -2.816 -4.288 -13.501 1.00 93.19 98 GLY A C 1
ATOM 778 O O . GLY A 1 98 ? -2.933 -3.149 -13.025 1.00 93.19 98 GLY A O 1
ATOM 779 N N . GLY A 1 99 ? -2.588 -5.366 -12.750 1.00 96.44 99 GLY A N 1
ATOM 780 C CA . GLY A 1 99 ? -2.464 -5.351 -11.296 1.00 96.44 99 GLY A CA 1
ATOM 781 C C . GLY A 1 99 ? -3.790 -5.536 -10.557 1.00 96.44 99 GLY A C 1
ATOM 782 O O . GLY A 1 99 ? -4.741 -6.100 -11.089 1.00 96.44 99 GLY A O 1
ATOM 783 N N . GLY A 1 100 ? -3.849 -5.053 -9.321 1.00 98.31 100 GLY A N 1
ATOM 784 C CA . GLY A 1 100 ? -4.970 -5.239 -8.407 1.00 98.31 100 GLY A CA 1
ATOM 785 C C . GLY A 1 100 ? -4.655 -4.720 -7.008 1.00 98.31 100 GLY A C 1
ATOM 786 O O . GLY A 1 100 ? -3.748 -3.901 -6.817 1.00 98.31 100 GLY A O 1
ATOM 787 N N . GLY A 1 101 ? -5.384 -5.218 -6.018 1.00 98.38 101 GLY A N 1
ATOM 788 C CA . GLY A 1 101 ? -5.173 -4.853 -4.626 1.00 98.38 101 GLY A CA 1
ATOM 789 C C . GLY A 1 101 ? -5.968 -5.706 -3.650 1.00 98.38 101 GLY A C 1
ATOM 790 O O . GLY A 1 101 ? -6.754 -6.570 -4.036 1.00 98.38 101 GLY A O 1
ATOM 791 N N . ILE A 1 102 ? -5.740 -5.441 -2.366 1.00 98.75 102 ILE A N 1
ATOM 792 C CA . ILE A 1 102 ? -6.502 -6.029 -1.264 1.00 98.75 102 ILE A CA 1
ATOM 793 C C . ILE A 1 102 ? -6.954 -4.880 -0.376 1.00 98.75 102 ILE A C 1
ATOM 795 O O . ILE A 1 102 ? -6.130 -4.156 0.189 1.00 98.75 102 ILE A O 1
ATOM 799 N N . THR A 1 103 ? -8.263 -4.727 -0.262 1.00 98.69 103 THR A N 1
ATOM 800 C CA . THR A 1 103 ? -8.932 -3.721 0.553 1.00 98.69 103 THR A CA 1
ATOM 801 C C . THR A 1 103 ? -9.404 -4.385 1.840 1.00 98.69 103 THR A C 1
ATOM 803 O O . THR A 1 103 ? -10.177 -5.337 1.786 1.00 98.69 103 THR A O 1
ATOM 806 N N . CYS A 1 104 ? -8.956 -3.896 2.995 1.00 98.69 104 CYS A N 1
ATOM 807 C CA . CYS A 1 104 ? -9.439 -4.362 4.296 1.00 98.69 104 CYS A CA 1
ATOM 808 C C . CYS A 1 104 ? -10.140 -3.203 4.995 1.00 98.69 104 CYS A C 1
ATOM 810 O O . CYS A 1 104 ? -9.505 -2.186 5.275 1.00 98.69 104 CYS A O 1
ATOM 812 N N . VAL A 1 105 ? -11.435 -3.351 5.289 1.00 98.56 105 VAL A N 1
ATOM 813 C CA . VAL A 1 105 ? -12.219 -2.317 5.974 1.00 98.56 105 VAL A CA 1
ATOM 814 C C . VAL A 1 105 ? -12.933 -2.843 7.227 1.00 98.56 105 VAL A C 1
ATOM 816 O O . VAL A 1 105 ? -13.607 -3.867 7.177 1.00 98.56 105 VAL A O 1
ATOM 819 N N . ILE A 1 106 ? -12.830 -2.099 8.332 1.00 97.88 106 ILE A N 1
ATOM 820 C CA . ILE A 1 106 ? -13.779 -2.118 9.456 1.00 97.88 106 ILE A CA 1
ATOM 821 C C . ILE A 1 106 ? -14.661 -0.874 9.329 1.00 97.88 106 ILE A C 1
ATOM 823 O O . ILE A 1 106 ? -14.162 0.228 9.084 1.00 97.88 106 ILE A O 1
ATOM 827 N N . GLN A 1 107 ? -15.967 -1.046 9.508 1.00 97.06 107 GLN A N 1
ATOM 828 C CA . GLN A 1 107 ? -16.937 0.039 9.645 1.00 97.06 107 GLN A CA 1
ATOM 829 C C . GLN A 1 107 ? -17.779 -0.206 10.883 1.00 97.06 107 GLN A C 1
ATOM 831 O O . GLN A 1 107 ? -18.098 -1.350 11.197 1.00 97.06 107 GLN A O 1
ATOM 836 N N . ASP A 1 108 ? -18.127 0.882 11.558 1.00 96.81 108 ASP A N 1
ATOM 837 C CA . ASP A 1 108 ? -19.001 0.885 12.720 1.00 96.81 108 ASP A CA 1
ATOM 838 C C . ASP A 1 108 ? -18.540 -0.025 13.871 1.00 96.81 108 ASP A C 1
ATOM 840 O O . ASP A 1 108 ? -19.354 -0.555 14.626 1.00 96.81 108 ASP A O 1
ATOM 844 N N . GLY A 1 109 ? -17.220 -0.146 14.048 1.00 95.88 109 GLY A N 1
ATOM 845 C CA . GLY A 1 109 ? -16.597 -0.895 15.137 1.00 95.88 109 GLY A CA 1
ATOM 846 C C . GLY A 1 109 ? -16.823 -0.262 16.511 1.00 95.88 109 GLY A C 1
ATOM 847 O O . GLY A 1 109 ? -17.384 0.829 16.640 1.00 95.88 109 GLY A O 1
ATOM 848 N N . LYS A 1 110 ? -16.386 -0.939 17.576 1.00 96.12 110 LYS A N 1
ATOM 849 C CA . LYS A 1 110 ? -16.560 -0.442 18.958 1.00 96.12 110 LYS A CA 1
ATOM 850 C C . LYS A 1 110 ? -15.565 0.663 19.306 1.00 96.12 110 LYS A C 1
ATOM 852 O O . LYS A 1 110 ? -15.904 1.598 20.027 1.00 96.12 110 LYS A O 1
ATOM 857 N N . VAL A 1 111 ? -14.339 0.542 18.807 1.00 97.00 111 VAL A N 1
ATOM 858 C CA . VAL A 1 111 ? -13.219 1.458 19.050 1.00 97.00 111 VAL A CA 1
ATOM 859 C C . VAL A 1 111 ? -12.975 2.336 17.831 1.00 97.00 111 VAL A C 1
ATOM 861 O O . VAL A 1 111 ? -12.749 3.537 17.984 1.00 97.00 111 VAL A O 1
ATOM 864 N N . PHE A 1 112 ? -13.050 1.768 16.631 1.00 97.75 112 PHE A N 1
ATOM 865 C CA . PHE A 1 112 ? -12.850 2.466 15.369 1.00 97.75 112 PHE A CA 1
ATOM 866 C C . PHE A 1 112 ? -14.190 2.697 14.678 1.00 97.75 112 PHE A C 1
ATOM 868 O O . PHE A 1 112 ? -14.909 1.755 14.357 1.00 97.75 112 PHE A O 1
ATOM 875 N N . GLU A 1 113 ? -14.514 3.962 14.414 1.00 97.88 113 GLU A N 1
ATOM 876 C CA . GLU A 1 113 ? -15.659 4.321 13.574 1.00 97.88 113 GLU A CA 1
ATOM 877 C C . GLU A 1 113 ? -15.457 3.758 12.166 1.00 97.88 113 GLU A C 1
ATOM 879 O O . GLU A 1 113 ? -16.358 3.163 11.573 1.00 97.88 113 GLU A O 1
ATOM 884 N N . LYS A 1 114 ? -14.230 3.900 11.655 1.00 98.19 114 LYS A N 1
ATOM 885 C CA . LYS A 1 114 ? -13.807 3.326 10.385 1.00 98.19 114 LYS A CA 1
ATOM 886 C C . LYS A 1 114 ? -12.307 3.077 10.385 1.00 98.19 114 LYS A C 1
ATOM 888 O O . LYS A 1 114 ? -11.533 3.942 10.786 1.00 98.19 114 LYS A O 1
ATOM 893 N N . ALA A 1 115 ? -11.887 1.925 9.883 1.00 98.44 115 ALA A N 1
ATOM 894 C CA . ALA A 1 115 ? -10.482 1.623 9.643 1.00 98.44 115 ALA A CA 1
ATOM 895 C C . ALA A 1 115 ? -10.326 1.015 8.253 1.00 98.44 115 ALA A C 1
ATOM 897 O O . ALA A 1 115 ? -11.035 0.072 7.915 1.00 98.44 115 ALA A O 1
ATOM 898 N N . GLY A 1 116 ? -9.416 1.554 7.449 1.00 98.56 116 GLY A N 1
ATOM 899 C CA . GLY A 1 116 ? -9.064 1.013 6.140 1.00 98.56 116 GLY A CA 1
ATOM 900 C C . GLY A 1 116 ? -7.575 0.725 6.077 1.00 98.56 116 GLY A C 1
ATOM 901 O O . GLY A 1 116 ? -6.791 1.616 6.388 1.00 98.56 116 GLY A O 1
ATOM 902 N N . VAL A 1 117 ? -7.194 -0.481 5.656 1.00 98.62 117 VAL A N 1
ATOM 903 C CA . VAL A 1 117 ? -5.799 -0.899 5.464 1.00 98.62 117 VAL A CA 1
ATOM 904 C C . VAL A 1 117 ? -5.698 -1.562 4.099 1.00 98.62 117 VAL A C 1
ATOM 906 O O . VAL A 1 117 ? -6.078 -2.718 3.919 1.00 98.62 117 VAL A O 1
ATOM 909 N N . ASN A 1 118 ? -5.220 -0.819 3.110 1.00 98.62 118 ASN A N 1
ATOM 910 C CA . ASN A 1 118 ? -5.335 -1.203 1.709 1.00 98.62 118 ASN A CA 1
ATOM 911 C C . ASN A 1 118 ? -3.956 -1.357 1.092 1.00 98.62 118 ASN A C 1
ATOM 913 O O . ASN A 1 118 ? -3.094 -0.502 1.288 1.00 98.62 118 ASN A O 1
ATOM 917 N N . ILE A 1 119 ? -3.771 -2.403 0.294 1.00 98.56 119 ILE A N 1
ATOM 918 C CA . ILE A 1 119 ? -2.600 -2.530 -0.570 1.00 98.56 119 ILE A CA 1
ATOM 919 C C . ILE A 1 119 ? -3.006 -2.456 -2.033 1.00 98.56 119 ILE A C 1
ATOM 921 O O . ILE A 1 119 ? -4.127 -2.802 -2.415 1.00 98.56 119 ILE A O 1
ATOM 925 N N . SER A 1 120 ? -2.077 -2.033 -2.875 1.00 98.50 120 SER A N 1
ATOM 926 C CA . SER A 1 120 ? -2.235 -2.065 -4.325 1.00 98.50 120 SER A CA 1
ATOM 927 C C . SER A 1 120 ? -0.930 -2.486 -4.972 1.00 98.50 120 SER A C 1
ATOM 929 O O . SER A 1 120 ? 0.132 -2.039 -4.550 1.00 98.50 120 SER A O 1
ATOM 931 N N . VAL A 1 121 ? -1.028 -3.312 -6.010 1.00 98.38 121 VAL A N 1
ATOM 932 C CA . VAL A 1 121 ? 0.082 -3.729 -6.869 1.00 98.38 121 VAL A CA 1
ATOM 933 C C . VAL A 1 121 ? -0.354 -3.458 -8.297 1.00 98.38 121 VAL A C 1
ATOM 935 O O . VAL A 1 121 ? -1.282 -4.085 -8.791 1.00 98.38 121 VAL A O 1
ATOM 938 N N . VAL A 1 122 ? 0.264 -2.487 -8.954 1.00 97.88 122 VAL A N 1
ATOM 939 C CA . VAL A 1 122 ? -0.157 -1.963 -10.253 1.00 97.88 122 VAL A CA 1
ATOM 940 C C . VAL A 1 122 ? 1.014 -1.985 -11.217 1.00 97.88 122 VAL A C 1
ATOM 942 O O . VAL A 1 122 ? 2.124 -1.592 -10.873 1.00 97.88 122 VAL A O 1
ATOM 945 N N . TYR A 1 123 ? 0.753 -2.398 -12.448 1.00 96.12 123 TYR A N 1
ATOM 946 C CA . TYR A 1 123 ? 1.723 -2.360 -13.534 1.00 96.12 123 TYR A CA 1
ATOM 947 C C . TYR A 1 123 ? 1.024 -2.040 -14.850 1.00 96.12 123 TYR A C 1
ATOM 949 O O . TYR A 1 123 ? -0.184 -2.228 -14.979 1.00 96.12 123 TYR A O 1
ATOM 957 N N . GLY A 1 124 ? 1.790 -1.546 -15.815 1.00 95.06 124 GLY A N 1
ATOM 958 C CA . GLY A 1 124 ? 1.304 -1.165 -17.138 1.00 95.06 124 GLY A CA 1
ATOM 959 C C . GLY A 1 124 ? 2.283 -0.215 -17.815 1.00 95.06 124 GLY A C 1
ATOM 960 O O . GLY A 1 124 ? 3.433 -0.118 -17.396 1.00 95.06 124 GLY A O 1
ATOM 961 N N . ASP A 1 125 ? 1.822 0.514 -18.824 1.00 94.06 125 ASP A N 1
ATOM 962 C CA . ASP A 1 125 ? 2.593 1.582 -19.465 1.00 94.06 125 ASP A CA 1
ATOM 963 C C . ASP A 1 125 ? 2.215 2.950 -18.888 1.00 94.06 125 ASP A C 1
ATOM 965 O O . ASP A 1 125 ? 1.045 3.220 -18.594 1.00 94.06 125 ASP A O 1
ATOM 969 N N . LEU A 1 126 ? 3.199 3.840 -18.735 1.00 92.94 126 LEU A N 1
ATOM 970 C CA . LEU A 1 126 ? 2.930 5.197 -18.269 1.00 92.94 126 LEU A CA 1
ATOM 971 C C . LEU A 1 126 ? 2.129 6.006 -19.299 1.00 92.94 126 LEU A C 1
ATOM 973 O O . LEU A 1 126 ? 2.543 6.112 -20.455 1.00 92.94 126 LEU A O 1
ATOM 977 N N . PRO A 1 127 ? 1.036 6.678 -18.888 1.00 91.56 127 PRO A N 1
ATOM 978 C CA . PRO A 1 127 ? 0.359 7.647 -19.741 1.00 91.56 127 PRO A CA 1
ATOM 979 C C . PRO A 1 127 ? 1.282 8.817 -20.104 1.00 91.56 127 PRO A C 1
ATOM 981 O O . PRO A 1 127 ? 2.071 9.272 -19.273 1.00 91.56 127 PRO A O 1
ATOM 984 N N . LYS A 1 128 ? 1.116 9.398 -21.301 1.00 90.12 128 LYS A N 1
ATOM 985 C CA . LYS A 1 128 ? 1.934 10.538 -21.771 1.00 90.12 128 LYS A CA 1
ATOM 986 C C . LYS A 1 128 ? 1.975 11.707 -20.777 1.00 90.12 128 LYS A C 1
ATOM 988 O O . LYS A 1 128 ? 3.035 12.286 -20.551 1.00 90.12 128 LYS A O 1
ATOM 993 N N . ALA A 1 129 ? 0.845 12.015 -20.138 1.00 90.50 129 ALA A N 1
ATOM 994 C CA . ALA A 1 129 ? 0.768 13.055 -19.112 1.00 90.50 129 ALA A CA 1
ATOM 995 C C . ALA A 1 129 ? 1.624 12.729 -17.870 1.00 90.50 129 ALA A C 1
ATOM 997 O O . ALA A 1 129 ? 2.287 13.615 -17.332 1.00 90.50 129 ALA A O 1
ATOM 998 N N . ALA A 1 130 ? 1.663 11.461 -17.443 1.00 89.75 130 ALA A N 1
ATOM 999 C CA . ALA A 1 130 ? 2.501 11.026 -16.327 1.00 89.75 130 ALA A CA 1
ATOM 1000 C C . ALA A 1 130 ? 3.988 11.144 -16.682 1.00 89.75 130 ALA A C 1
ATOM 1002 O O . ALA A 1 130 ? 4.760 11.689 -15.899 1.00 89.75 130 ALA A O 1
ATOM 1003 N N . ILE A 1 131 ? 4.372 10.739 -17.899 1.00 89.44 131 ILE A N 1
ATOM 1004 C CA . ILE A 1 131 ? 5.745 10.891 -18.403 1.00 89.44 131 ILE A CA 1
ATOM 1005 C C . ILE A 1 131 ? 6.183 12.359 -18.327 1.00 89.44 131 ILE A C 1
ATOM 1007 O O . ILE A 1 131 ? 7.244 12.655 -17.779 1.00 89.44 131 ILE A O 1
ATOM 1011 N N . GLN A 1 132 ? 5.359 13.292 -18.817 1.00 88.56 132 GLN A N 1
ATOM 1012 C CA . GLN A 1 132 ? 5.669 14.726 -18.779 1.00 88.56 132 GLN A CA 1
ATOM 1013 C C . GLN A 1 132 ? 5.880 15.244 -17.347 1.00 88.56 132 GLN A C 1
ATOM 1015 O O . GLN A 1 132 ? 6.884 15.904 -17.078 1.00 88.56 132 GLN A O 1
ATOM 1020 N N . GLN A 1 133 ? 4.990 14.899 -16.411 1.00 90.19 133 GLN A N 1
ATOM 1021 C CA . GLN A 1 133 ? 5.125 15.304 -15.006 1.00 90.19 133 GLN A CA 1
ATOM 1022 C C . GLN A 1 133 ? 6.382 14.718 -14.348 1.00 90.19 133 GLN A C 1
ATOM 1024 O O . GLN A 1 133 ? 7.088 15.400 -13.605 1.00 90.19 133 GLN A O 1
ATOM 1029 N N . MET A 1 134 ? 6.694 13.454 -14.630 1.00 90.06 134 MET A N 1
ATOM 1030 C CA . MET A 1 134 ? 7.856 12.776 -14.056 1.00 90.06 134 MET A CA 1
ATOM 1031 C C . MET A 1 134 ? 9.174 13.326 -14.617 1.00 90.06 134 MET A C 1
ATOM 1033 O O . MET A 1 134 ? 10.153 13.416 -13.874 1.00 90.06 134 MET A O 1
ATOM 1037 N N . LYS A 1 135 ? 9.204 13.767 -15.886 1.00 87.75 135 LYS A N 1
ATOM 1038 C CA . LYS A 1 135 ? 10.351 14.502 -16.452 1.00 87.75 135 LYS A CA 1
ATOM 1039 C C . LYS A 1 135 ? 10.595 15.817 -15.712 1.00 87.75 135 LYS A C 1
ATOM 1041 O O . LYS A 1 135 ? 11.726 16.074 -15.319 1.00 87.75 135 LYS A O 1
ATOM 1046 N N . GLN A 1 136 ? 9.547 16.603 -15.445 1.00 89.88 136 GLN A N 1
ATOM 1047 C CA . GLN A 1 136 ? 9.664 17.865 -14.692 1.00 89.88 136 GLN A CA 1
ATOM 1048 C C . GLN A 1 136 ? 10.221 17.658 -13.276 1.00 89.88 136 GLN A C 1
ATOM 1050 O O . GLN A 1 136 ? 10.940 18.505 -12.756 1.00 89.88 136 GLN A O 1
ATOM 1055 N N . ARG A 1 137 ? 9.924 16.508 -12.660 1.00 88.06 137 ARG A N 1
ATOM 1056 C CA . ARG A 1 137 ? 10.429 16.120 -11.334 1.00 88.06 137 ARG A CA 1
ATOM 1057 C C . ARG A 1 137 ? 11.784 15.405 -11.375 1.00 88.06 137 ARG A C 1
ATOM 1059 O O . ARG A 1 137 ? 12.212 14.878 -10.354 1.00 88.06 137 ARG A O 1
ATOM 1066 N N . ASN A 1 138 ? 12.447 15.344 -12.534 1.00 86.12 138 ASN A N 1
ATOM 1067 C CA . ASN A 1 138 ? 13.697 14.607 -12.753 1.00 86.12 138 ASN A CA 1
ATOM 1068 C C . ASN A 1 138 ? 13.635 13.103 -12.393 1.00 86.12 138 ASN A C 1
ATOM 1070 O O . ASN A 1 138 ? 14.671 12.475 -12.186 1.00 86.12 138 ASN A O 1
ATOM 1074 N N . GLN A 1 139 ? 12.442 12.495 -12.358 1.00 85.81 139 GLN A N 1
ATOM 1075 C CA . GLN A 1 139 ? 12.241 11.089 -11.966 1.00 85.81 139 GLN A CA 1
ATOM 1076 C C . GLN A 1 139 ? 12.565 10.088 -13.084 1.00 85.81 139 GLN A C 1
ATOM 1078 O O . GLN A 1 139 ? 12.770 8.907 -12.816 1.00 85.81 139 GLN A O 1
ATOM 1083 N N . LEU A 1 140 ? 12.635 10.548 -14.336 1.00 85.62 140 LEU A N 1
ATOM 1084 C CA . LEU A 1 140 ? 12.995 9.726 -15.503 1.00 85.62 140 LEU A CA 1
ATOM 1085 C C . LEU A 1 140 ? 14.444 9.950 -15.960 1.00 85.62 140 LEU A C 1
ATOM 1087 O O . LEU A 1 140 ? 14.813 9.585 -17.076 1.00 85.62 140 LEU A O 1
ATOM 1091 N N . LYS A 1 141 ? 15.271 10.597 -15.129 1.00 83.25 141 LYS A N 1
ATOM 1092 C CA . LYS A 1 141 ? 16.629 10.981 -15.513 1.00 83.25 141 LYS A CA 1
ATOM 1093 C C . LYS A 1 141 ? 17.450 9.752 -15.912 1.00 83.25 141 LYS A C 1
ATOM 1095 O O . LYS A 1 141 ? 17.616 8.814 -15.139 1.00 83.25 141 LYS A O 1
ATOM 1100 N N . GLY A 1 142 ? 18.016 9.802 -17.115 1.00 82.06 142 GLY A N 1
ATOM 1101 C CA . GLY A 1 142 ? 18.890 8.759 -17.640 1.00 82.06 142 GLY A CA 1
ATOM 1102 C C . GLY A 1 142 ? 18.170 7.581 -18.292 1.00 82.06 142 GLY A C 1
ATOM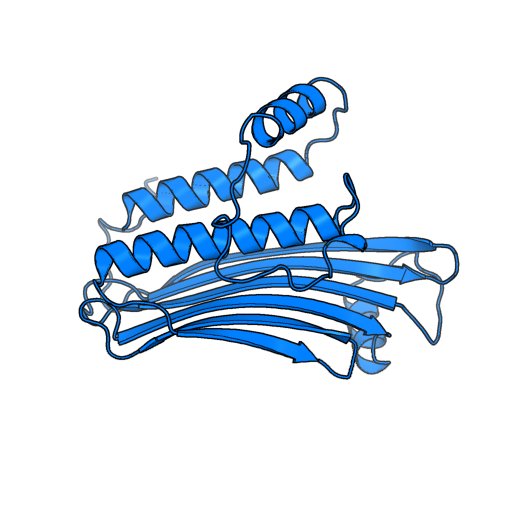 1103 O O . GLY A 1 142 ? 18.874 6.681 -18.745 1.00 82.06 142 GLY A O 1
ATOM 1104 N N . LEU A 1 143 ? 16.836 7.583 -18.354 1.00 87.19 143 LEU A N 1
ATOM 1105 C CA . LEU A 1 143 ? 16.077 6.679 -19.217 1.00 87.19 143 LEU A CA 1
ATOM 1106 C C . LEU A 1 143 ? 16.010 7.245 -20.632 1.00 87.19 143 LEU A C 1
ATOM 1108 O O . LEU A 1 143 ? 15.974 8.466 -20.811 1.00 87.19 143 LEU A O 1
ATOM 1112 N N . LYS A 1 144 ? 15.992 6.363 -21.633 1.00 83.12 144 LYS A N 1
ATOM 1113 C CA . LYS A 1 144 ? 15.741 6.783 -23.013 1.00 83.12 144 LYS A CA 1
ATOM 1114 C C . LYS A 1 144 ? 14.301 7.259 -23.181 1.00 83.12 144 LYS A C 1
ATOM 1116 O O . LYS A 1 144 ? 13.368 6.690 -22.613 1.00 83.12 144 LYS A O 1
ATOM 1121 N N . ASP A 1 145 ? 14.131 8.282 -24.010 1.00 78.50 145 ASP A N 1
ATOM 1122 C CA . ASP A 1 145 ? 12.806 8.722 -24.423 1.00 78.50 145 ASP A CA 1
ATOM 1123 C C . ASP A 1 145 ? 12.134 7.623 -25.254 1.00 78.50 145 ASP A C 1
ATOM 1125 O O . ASP A 1 145 ? 12.702 7.100 -26.210 1.00 78.50 145 ASP A O 1
ATOM 1129 N N . SER A 1 146 ? 10.923 7.253 -24.849 1.00 78.69 146 SER A N 1
ATOM 1130 C CA . SER A 1 146 ? 10.120 6.204 -25.471 1.00 78.69 146 SER A CA 1
ATOM 1131 C C . SER A 1 146 ? 8.645 6.545 -25.303 1.00 78.69 146 SER A C 1
ATOM 1133 O O . SER A 1 146 ? 8.238 7.082 -24.270 1.00 78.69 146 SER A O 1
ATOM 1135 N N . ASP A 1 147 ? 7.837 6.192 -26.301 1.00 76.06 147 ASP A N 1
ATOM 1136 C CA . ASP A 1 147 ? 6.375 6.293 -26.226 1.00 76.06 147 ASP A CA 1
ATOM 1137 C C . ASP A 1 147 ? 5.763 5.272 -25.2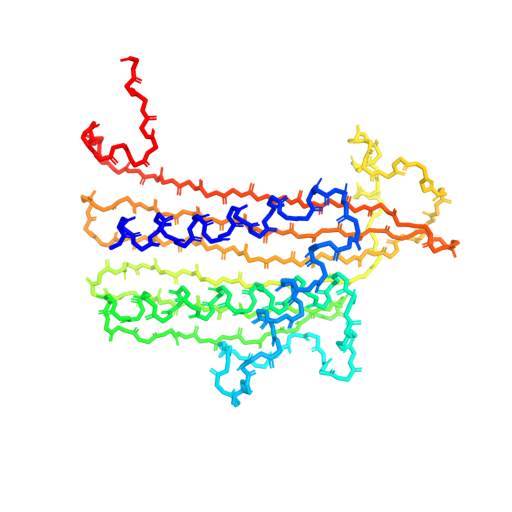57 1.00 76.06 147 ASP A C 1
ATOM 1139 O O . ASP A 1 147 ? 4.645 5.468 -24.779 1.00 76.06 147 ASP A O 1
ATOM 1143 N N . LYS A 1 148 ? 6.494 4.190 -24.959 1.00 85.69 148 LYS A N 1
ATOM 1144 C CA . LYS A 1 148 ? 6.108 3.161 -23.988 1.00 85.69 148 LYS A CA 1
ATOM 1145 C C . LYS A 1 148 ? 7.167 3.046 -22.906 1.00 85.69 148 LYS A C 1
ATOM 1147 O O . LYS A 1 148 ? 8.319 2.713 -23.193 1.00 85.69 148 LYS A O 1
ATOM 1152 N N . LEU A 1 149 ? 6.766 3.337 -21.677 1.00 92.56 149 LEU A N 1
ATOM 1153 C CA . LEU A 1 149 ? 7.589 3.195 -20.484 1.00 92.56 149 LEU A CA 1
ATOM 1154 C C . LEU A 1 149 ? 6.831 2.310 -19.493 1.00 92.56 149 LEU A C 1
ATOM 1156 O O . LEU A 1 149 ? 5.978 2.826 -18.758 1.00 92.56 149 LEU A O 1
ATOM 1160 N N . PRO A 1 150 ? 7.108 0.993 -19.489 1.00 94.62 150 PRO A N 1
ATOM 1161 C CA . PRO A 1 150 ? 6.544 0.082 -18.513 1.00 94.62 150 PRO A CA 1
ATOM 1162 C C . PRO A 1 150 ? 6.891 0.531 -17.098 1.00 94.62 150 PRO A C 1
ATOM 1164 O O . PRO A 1 150 ? 8.044 0.853 -16.795 1.00 94.62 150 PRO A O 1
ATOM 1167 N N . PHE A 1 151 ? 5.901 0.520 -16.216 1.00 95.94 151 PHE A N 1
ATOM 1168 C CA . PHE A 1 151 ? 6.077 0.828 -14.808 1.00 95.94 151 PHE A CA 1
ATOM 1169 C C . PHE A 1 151 ? 5.491 -0.258 -13.916 1.00 95.94 151 PHE A C 1
ATOM 1171 O O . PHE A 1 151 ? 4.625 -1.044 -14.308 1.00 95.94 151 PHE A O 1
ATOM 1178 N N . PHE A 1 152 ? 5.965 -0.250 -12.681 1.00 97.44 152 PHE A N 1
ATOM 1179 C CA . PHE A 1 152 ? 5.428 -1.003 -11.570 1.00 97.44 152 PHE A CA 1
ATOM 1180 C C . PHE A 1 152 ? 5.318 -0.072 -10.364 1.00 97.44 152 PHE A C 1
ATOM 1182 O O . PHE A 1 152 ? 6.253 0.657 -10.036 1.00 97.44 152 PHE A O 1
ATOM 1189 N N . ALA A 1 153 ? 4.171 -0.098 -9.702 1.00 98.00 153 ALA A N 1
ATOM 1190 C CA . ALA A 1 153 ? 3.899 0.653 -8.494 1.00 98.00 153 ALA A CA 1
ATOM 1191 C C . ALA A 1 153 ? 3.218 -0.267 -7.486 1.00 98.00 153 ALA A C 1
ATOM 1193 O O . ALA A 1 153 ? 2.209 -0.894 -7.796 1.00 98.00 153 ALA A O 1
ATOM 1194 N N . THR A 1 154 ? 3.740 -0.327 -6.270 1.00 98.62 154 THR A N 1
ATOM 1195 C CA . THR A 1 154 ? 3.123 -1.096 -5.190 1.00 98.62 154 THR A CA 1
ATOM 1196 C C . THR A 1 154 ? 3.168 -0.313 -3.894 1.00 98.62 154 THR A C 1
ATOM 1198 O O . THR A 1 154 ? 4.095 0.468 -3.671 1.00 98.62 154 THR A O 1
ATOM 1201 N N . GLY A 1 155 ? 2.179 -0.486 -3.029 1.00 98.50 155 GLY A N 1
ATOM 1202 C CA . GLY A 1 155 ? 2.193 0.170 -1.733 1.00 98.50 155 GLY A CA 1
ATOM 1203 C C . GLY A 1 155 ? 1.024 -0.188 -0.840 1.00 98.50 155 GLY A C 1
ATOM 1204 O O . GLY A 1 155 ? 0.016 -0.725 -1.293 1.00 98.50 155 GLY A O 1
ATOM 1205 N N . ILE A 1 156 ? 1.188 0.148 0.433 1.00 98.69 156 ILE A N 1
ATOM 1206 C CA . ILE A 1 156 ? 0.161 0.102 1.468 1.00 98.69 156 ILE A CA 1
ATOM 1207 C C . ILE A 1 156 ? -0.257 1.521 1.830 1.00 98.69 156 ILE A C 1
ATOM 1209 O O . ILE A 1 156 ? 0.575 2.428 1.889 1.00 98.69 156 ILE A O 1
ATOM 1213 N N . SER A 1 157 ? -1.546 1.703 2.084 1.00 98.19 157 SER A N 1
ATOM 1214 C CA . SER A 1 157 ? -2.125 2.934 2.600 1.00 98.19 157 SER A CA 1
ATOM 1215 C C . SER A 1 157 ? -3.163 2.593 3.653 1.00 98.19 157 SER A C 1
ATOM 1217 O O . SER A 1 157 ? -4.008 1.725 3.433 1.00 98.19 157 SER A O 1
ATOM 1219 N N . SER A 1 158 ? -3.132 3.297 4.775 1.00 98.31 158 SER A N 1
ATOM 1220 C CA . SER A 1 158 ? -4.074 3.094 5.864 1.00 98.31 158 SER A CA 1
ATOM 1221 C C . SER A 1 158 ? -4.578 4.418 6.406 1.00 98.31 158 SER A C 1
ATOM 1223 O O . SER A 1 158 ? -3.799 5.354 6.557 1.00 98.31 158 SER A O 1
ATOM 1225 N N . VAL A 1 159 ? -5.863 4.462 6.751 1.00 98.50 159 VAL A N 1
ATOM 1226 C CA . VAL A 1 159 ? -6.480 5.537 7.538 1.00 98.50 159 VAL A CA 1
ATOM 1227 C C . VAL A 1 159 ? -7.365 4.888 8.591 1.00 98.50 159 VAL A C 1
ATOM 1229 O O . VAL A 1 159 ? -8.197 4.037 8.268 1.00 98.50 159 VAL A O 1
ATOM 1232 N N . VAL A 1 160 ? -7.185 5.275 9.850 1.00 98.25 160 VAL A N 1
ATOM 1233 C CA . VAL A 1 160 ? -7.968 4.754 10.973 1.00 98.25 160 VAL A CA 1
ATOM 1234 C C . VAL A 1 160 ? -8.557 5.917 11.751 1.00 98.25 160 VAL A C 1
ATOM 1236 O O . VAL A 1 160 ? -7.813 6.753 12.259 1.00 98.25 160 VAL A O 1
ATOM 1239 N N . HIS A 1 161 ? -9.882 5.926 11.867 1.00 98.12 161 HIS A N 1
ATOM 1240 C CA . HIS A 1 161 ? -10.675 6.894 12.611 1.00 98.12 161 HIS A CA 1
ATOM 1241 C C . HIS A 1 161 ? -11.221 6.242 13.889 1.00 98.12 161 HIS A C 1
ATOM 1243 O O . HIS A 1 161 ? -12.167 5.447 13.829 1.00 98.12 161 HIS A O 1
ATOM 1249 N N . PRO A 1 162 ? -10.632 6.530 15.061 1.00 97.62 162 PRO A N 1
ATOM 1250 C CA . PRO A 1 162 ? -11.191 6.122 16.343 1.00 97.62 162 PRO A CA 1
ATOM 1251 C C . PRO A 1 162 ? -12.508 6.846 16.638 1.00 97.62 162 PRO A C 1
ATOM 1253 O O . PRO A 1 162 ? -12.656 8.018 16.304 1.00 97.62 162 PRO A O 1
ATOM 1256 N N . ARG A 1 163 ? -13.429 6.179 17.341 1.00 96.50 163 ARG A N 1
ATOM 1257 C CA . ARG A 1 163 ? -14.663 6.801 17.852 1.00 96.50 163 ARG A CA 1
ATOM 1258 C C . ARG A 1 163 ? -14.400 7.785 18.985 1.00 96.50 163 ARG A C 1
ATOM 1260 O O . ARG A 1 163 ? -15.109 8.774 19.125 1.00 96.50 163 ARG A O 1
ATOM 1267 N N . ASN A 1 164 ? -13.425 7.484 19.844 1.00 94.75 164 ASN A N 1
ATOM 1268 C CA . ASN A 1 164 ? -13.107 8.341 20.979 1.00 94.75 164 ASN A CA 1
ATOM 1269 C C . ASN A 1 164 ? -12.244 9.526 20.504 1.00 94.75 164 ASN A C 1
ATOM 1271 O O . ASN A 1 164 ? -11.115 9.287 20.070 1.00 94.75 164 ASN A O 1
ATOM 1275 N N . PRO A 1 165 ? -12.702 10.785 20.641 1.00 93.19 165 PRO A N 1
ATOM 1276 C CA . PRO A 1 165 ? -11.971 11.959 20.159 1.00 93.19 165 PRO A CA 1
ATOM 1277 C C . PRO A 1 165 ? -10.668 12.238 20.931 1.00 93.19 165 PRO A C 1
ATOM 1279 O O . PRO A 1 165 ? -9.848 13.039 20.494 1.00 93.19 165 PRO A O 1
ATOM 1282 N N . MET A 1 166 ? -10.428 11.554 22.054 1.00 91.00 166 MET A N 1
ATOM 1283 C CA . MET A 1 166 ? -9.142 11.581 22.766 1.00 91.00 166 MET A CA 1
ATOM 1284 C C . MET A 1 166 ? -8.076 10.678 22.124 1.00 91.00 166 MET A C 1
ATOM 1286 O O . MET A 1 166 ? -6.948 10.589 22.614 1.00 91.00 166 MET A O 1
ATOM 1290 N N . VAL A 1 167 ? -8.428 9.966 21.051 1.00 92.62 167 VAL A N 1
ATOM 1291 C CA . VAL A 1 167 ? -7.517 9.128 20.275 1.00 92.62 167 VAL A CA 1
ATOM 1292 C C . VAL A 1 167 ? -7.387 9.737 18.872 1.00 92.62 167 VAL A C 1
ATOM 1294 O O . VAL A 1 167 ? -8.401 9.921 18.200 1.00 92.62 167 VAL A O 1
ATOM 1297 N N . PRO A 1 168 ? -6.166 10.065 18.411 1.00 93.81 168 PRO A N 1
ATOM 1298 C CA . PRO A 1 168 ? -5.967 10.700 17.112 1.00 93.81 168 PRO A CA 1
ATOM 1299 C C . PRO A 1 168 ? -6.326 9.759 15.960 1.00 93.81 168 PRO A C 1
ATOM 1301 O O . PRO A 1 168 ? -6.141 8.542 16.056 1.00 93.81 168 PRO A O 1
ATOM 1304 N N . THR A 1 169 ? -6.740 10.342 14.835 1.00 96.44 169 THR A N 1
ATOM 1305 C CA . THR A 1 169 ? -6.704 9.630 13.552 1.00 96.44 169 THR A CA 1
ATOM 1306 C C . THR A 1 169 ? -5.251 9.323 13.201 1.00 96.44 169 THR A C 1
ATOM 1308 O O . THR A 1 169 ? -4.371 10.160 13.409 1.00 96.44 169 THR A O 1
ATOM 1311 N N . ILE A 1 170 ? -4.991 8.134 12.662 1.00 96.00 170 ILE A N 1
ATOM 1312 C CA . ILE A 1 170 ? -3.685 7.783 12.095 1.00 96.00 170 ILE A CA 1
ATOM 1313 C C . ILE A 1 170 ? -3.818 7.557 10.598 1.00 96.00 170 ILE A C 1
ATOM 1315 O O . ILE A 1 170 ? -4.737 6.871 10.140 1.00 96.00 170 ILE A O 1
ATOM 1319 N N . HIS A 1 171 ? -2.854 8.090 9.857 1.00 96.88 171 HIS A N 1
ATOM 1320 C CA . HIS A 1 171 ? -2.650 7.777 8.458 1.00 96.88 171 HIS A CA 1
ATOM 1321 C C . HIS A 1 171 ? -1.211 7.312 8.236 1.00 96.88 171 HIS A C 1
ATOM 1323 O O . HIS A 1 171 ? -0.264 7.839 8.818 1.00 96.88 171 HIS A O 1
ATOM 1329 N N . TYR A 1 172 ? -1.045 6.300 7.389 1.00 95.12 172 TYR A N 1
ATOM 1330 C CA . TYR A 1 172 ? 0.265 5.967 6.854 1.00 95.12 172 TYR A CA 1
ATOM 1331 C C . TYR A 1 172 ? 0.178 5.494 5.414 1.00 95.12 172 TYR A C 1
ATOM 1333 O O . TYR A 1 172 ? -0.816 4.912 4.974 1.00 95.12 172 TYR A O 1
ATOM 1341 N N . ASN A 1 173 ? 1.267 5.711 4.688 1.00 97.19 173 ASN A N 1
ATOM 1342 C CA . ASN A 1 173 ? 1.440 5.248 3.326 1.00 97.19 173 ASN A CA 1
ATOM 1343 C C . ASN A 1 173 ? 2.896 4.840 3.113 1.00 97.19 173 ASN A C 1
ATOM 1345 O O . ASN A 1 173 ? 3.790 5.617 3.429 1.00 97.19 173 ASN A O 1
ATOM 1349 N N . TYR A 1 174 ? 3.143 3.665 2.539 1.00 97.69 174 TYR A N 1
ATOM 1350 C CA . TYR A 1 174 ? 4.479 3.231 2.122 1.00 97.69 174 TYR A CA 1
ATOM 1351 C C . TYR A 1 174 ? 4.394 2.589 0.747 1.00 97.69 174 TYR A C 1
ATOM 1353 O O . TYR A 1 174 ? 3.609 1.667 0.534 1.00 97.69 174 TYR A O 1
ATOM 1361 N N . ARG A 1 175 ? 5.197 3.077 -0.197 1.00 98.25 175 ARG A N 1
ATOM 1362 C CA . ARG A 1 175 ? 5.114 2.689 -1.605 1.00 98.25 175 ARG A CA 1
ATOM 1363 C C . ARG A 1 175 ? 6.476 2.622 -2.276 1.00 98.25 175 ARG A C 1
ATOM 1365 O O . ARG A 1 175 ? 7.407 3.344 -1.923 1.00 98.25 175 ARG A O 1
ATOM 1372 N N . TYR A 1 176 ? 6.543 1.774 -3.286 1.00 98.31 176 TYR A N 1
ATOM 1373 C CA . TYR A 1 176 ? 7.654 1.604 -4.202 1.00 98.31 176 TYR A CA 1
ATOM 1374 C C . TYR A 1 176 ? 7.165 1.854 -5.620 1.00 98.31 176 TYR A C 1
ATOM 1376 O O . TYR A 1 176 ? 6.048 1.474 -5.983 1.00 98.31 176 TYR A O 1
ATOM 1384 N N . PHE A 1 177 ? 8.017 2.477 -6.418 1.00 97.69 177 PHE A N 1
ATOM 1385 C CA . PHE A 1 177 ? 7.765 2.706 -7.824 1.00 97.69 177 PHE A CA 1
ATOM 1386 C C . PHE A 1 177 ? 9.033 2.413 -8.620 1.00 97.69 177 PHE A C 1
ATOM 1388 O O . PHE A 1 177 ? 10.115 2.864 -8.242 1.00 97.69 177 PHE A O 1
ATOM 1395 N N . GLU A 1 178 ? 8.894 1.716 -9.743 1.00 96.25 178 GLU A N 1
ATOM 1396 C CA . GLU A 1 178 ? 9.932 1.597 -10.762 1.00 96.25 178 GLU A CA 1
ATOM 1397 C C . GLU A 1 178 ? 9.358 1.790 -12.165 1.00 96.25 178 GLU A C 1
ATOM 1399 O O . GLU A 1 178 ? 8.219 1.433 -12.454 1.00 96.25 178 GLU A O 1
ATOM 1404 N N . VAL A 1 179 ? 10.174 2.349 -13.046 1.00 95.69 179 VAL A N 1
ATOM 1405 C CA . VAL A 1 179 ? 9.907 2.503 -14.475 1.00 95.69 179 VAL A CA 1
ATOM 1406 C C . VAL A 1 179 ? 11.132 2.043 -15.243 1.00 95.69 179 VAL A C 1
ATOM 1408 O O . VAL A 1 179 ? 12.265 2.279 -14.814 1.00 95.69 179 VAL A O 1
ATOM 1411 N N . GLN A 1 180 ? 10.898 1.369 -16.360 1.00 93.06 180 GLN A N 1
ATOM 1412 C CA . GLN A 1 180 ? 11.932 0.753 -17.175 1.00 93.06 180 GLN A CA 1
ATOM 1413 C C . GLN A 1 180 ? 11.865 1.287 -18.609 1.00 93.06 180 GLN A C 1
ATOM 1415 O O . GLN A 1 180 ? 10.774 1.482 -19.145 1.00 93.06 180 GLN A O 1
ATOM 1420 N N . ASP A 1 181 ? 13.020 1.527 -19.229 1.00 91.31 181 ASP A N 1
ATOM 1421 C CA . ASP A 1 181 ? 13.098 1.804 -20.666 1.00 91.31 181 ASP A CA 1
ATOM 1422 C C . ASP A 1 181 ? 13.249 0.518 -21.501 1.00 91.31 181 ASP A C 1
ATOM 1424 O O . ASP A 1 181 ? 13.292 -0.599 -20.980 1.00 91.31 181 ASP A O 1
ATOM 1428 N N . GLN A 1 182 ? 13.302 0.668 -22.826 1.00 86.88 182 GLN A N 1
ATOM 1429 C CA . GLN A 1 182 ? 13.381 -0.468 -23.751 1.00 86.88 182 GLN A CA 1
ATOM 1430 C C . GLN A 1 182 ? 14.697 -1.258 -23.638 1.00 86.88 182 GLN A C 1
ATOM 1432 O O . GLN A 1 182 ? 14.715 -2.440 -23.972 1.00 86.88 182 GLN A O 1
ATOM 1437 N N . ASP A 1 183 ? 15.767 -0.644 -23.122 1.00 87.75 183 ASP A N 1
ATOM 1438 C CA . ASP A 1 183 ? 17.069 -1.298 -22.932 1.00 87.75 183 ASP A CA 1
ATOM 1439 C C . ASP A 1 183 ? 17.162 -2.035 -21.586 1.00 87.75 183 ASP A C 1
ATOM 1441 O O . ASP A 1 183 ? 18.181 -2.649 -21.268 1.00 87.75 183 ASP A O 1
ATOM 1445 N N . GLY A 1 184 ? 16.117 -1.958 -20.759 1.00 86.44 184 GLY A N 1
ATOM 1446 C CA . GLY A 1 184 ? 16.094 -2.581 -19.441 1.00 86.44 184 GLY A CA 1
ATOM 1447 C C . GLY A 1 184 ? 16.648 -1.718 -18.314 1.00 86.44 184 GLY A C 1
ATOM 1448 O O . GLY A 1 184 ? 16.719 -2.182 -17.172 1.00 86.44 184 GLY A O 1
ATOM 1449 N N . LYS A 1 185 ? 17.001 -0.456 -18.579 1.00 91.62 185 LYS A N 1
ATOM 1450 C CA . LYS A 1 185 ? 17.452 0.460 -17.535 1.00 91.62 185 LYS A CA 1
ATOM 1451 C C . LYS A 1 185 ? 16.261 0.910 -16.697 1.00 91.62 185 LYS A C 1
ATOM 1453 O O . LYS A 1 185 ? 15.209 1.257 -17.230 1.00 91.62 185 LYS A O 1
ATOM 1458 N N . LYS A 1 186 ? 16.431 0.916 -15.373 1.00 92.06 186 LYS A N 1
ATOM 1459 C CA . LYS A 1 186 ? 15.373 1.257 -14.415 1.00 92.06 186 LYS A CA 1
ATOM 1460 C C . LYS A 1 186 ? 15.652 2.574 -13.700 1.00 92.06 186 LYS A C 1
ATOM 1462 O O . LYS A 1 186 ? 16.775 2.812 -13.261 1.00 92.06 186 LYS A O 1
ATOM 1467 N N . SER A 1 187 ? 14.609 3.375 -13.514 1.00 93.69 187 SER A N 1
ATOM 1468 C CA . SER A 1 187 ? 14.552 4.422 -12.490 1.00 93.69 187 SER A CA 1
ATOM 1469 C C . SER A 1 187 ? 13.537 4.002 -11.434 1.00 93.69 187 SER A C 1
ATOM 1471 O O . SER A 1 187 ? 12.468 3.499 -11.777 1.00 93.69 187 SER A O 1
ATOM 1473 N N . TRP A 1 188 ? 13.868 4.163 -10.156 1.00 95.38 188 TRP A N 1
ATOM 1474 C CA . TRP A 1 188 ? 13.021 3.717 -9.055 1.00 95.38 188 TRP A CA 1
ATOM 1475 C C . TRP A 1 188 ? 13.167 4.612 -7.831 1.00 95.38 188 TRP A C 1
ATOM 1477 O O . TRP A 1 188 ? 14.185 5.279 -7.644 1.00 95.38 188 TRP A O 1
ATOM 1487 N N . TRP A 1 189 ? 12.138 4.629 -6.991 1.00 95.19 189 TRP A N 1
ATOM 1488 C CA . TRP A 1 189 ? 12.161 5.314 -5.704 1.00 95.19 189 TRP A CA 1
ATOM 1489 C C . TRP A 1 189 ? 11.156 4.696 -4.740 1.00 95.19 189 TRP A C 1
ATOM 1491 O O . TRP A 1 189 ? 10.184 4.042 -5.127 1.00 95.19 189 TRP A O 1
ATOM 1501 N N . PHE A 1 190 ? 11.385 4.966 -3.462 1.00 97.00 190 PHE A N 1
ATOM 1502 C CA . PHE A 1 190 ? 10.409 4.745 -2.409 1.00 97.00 190 PHE A CA 1
ATOM 1503 C C . PHE A 1 190 ? 9.736 6.066 -2.051 1.00 97.00 190 PHE A C 1
ATOM 1505 O O . PHE A 1 190 ? 10.278 7.151 -2.262 1.00 97.00 190 PHE A O 1
ATOM 1512 N N . GLY A 1 191 ? 8.539 5.974 -1.498 1.00 94.38 191 GLY A N 1
ATOM 1513 C CA . GLY A 1 191 ? 7.850 7.102 -0.900 1.00 94.38 191 GLY A CA 1
ATOM 1514 C C . GLY A 1 191 ? 7.006 6.627 0.263 1.00 94.38 191 GLY A C 1
ATOM 1515 O O . GLY A 1 191 ? 6.581 5.475 0.304 1.00 94.38 191 GLY A O 1
ATOM 1516 N N . GLY A 1 192 ? 6.746 7.514 1.209 1.00 95.50 192 GLY A N 1
ATOM 1517 C CA . GLY A 1 192 ? 5.875 7.180 2.315 1.00 95.50 192 GLY A CA 1
ATOM 1518 C C . GLY A 1 192 ? 6.015 8.109 3.499 1.00 95.50 192 GLY A C 1
ATOM 1519 O O . GLY A 1 192 ? 6.780 9.070 3.458 1.00 95.50 192 GLY A O 1
ATOM 1520 N N . GLY A 1 193 ? 5.250 7.802 4.533 1.00 93.62 193 GLY A N 1
ATOM 1521 C CA . GLY A 1 193 ? 5.178 8.551 5.773 1.00 93.62 193 GLY A CA 1
ATOM 1522 C C . GLY A 1 193 ? 4.090 7.984 6.674 1.00 93.62 193 GLY A C 1
ATOM 1523 O O . GLY A 1 193 ? 3.227 7.231 6.223 1.00 93.62 193 GLY A O 1
ATOM 1524 N N . THR A 1 194 ? 4.161 8.355 7.944 1.00 94.31 194 THR A N 1
ATOM 1525 C CA . THR A 1 194 ? 3.103 8.132 8.927 1.00 94.31 194 THR A CA 1
ATOM 1526 C C . THR A 1 194 ? 2.866 9.441 9.651 1.00 94.31 194 THR A C 1
ATOM 1528 O O . THR A 1 194 ? 3.827 10.122 10.012 1.00 94.31 194 THR A O 1
ATOM 1531 N N . ASP A 1 195 ? 1.605 9.765 9.880 1.00 91.69 195 ASP A N 1
ATOM 1532 C CA . ASP A 1 195 ? 1.179 10.958 10.587 1.00 91.69 195 ASP A CA 1
ATOM 1533 C C . ASP A 1 195 ? 0.035 10.644 11.560 1.00 91.69 195 ASP A C 1
ATOM 1535 O O . ASP A 1 195 ? -0.696 9.658 11.429 1.00 91.69 195 ASP A O 1
ATOM 1539 N N . LEU A 1 196 ? -0.067 11.482 12.589 1.00 91.69 196 LEU A N 1
ATOM 1540 C CA . LEU A 1 196 ? -1.148 11.466 13.564 1.00 91.69 196 LEU A CA 1
ATOM 1541 C C . LEU A 1 196 ? -1.891 12.792 13.467 1.00 91.69 196 LEU A C 1
ATOM 1543 O O . LEU A 1 196 ? -1.275 13.854 13.485 1.00 91.69 196 LEU A O 1
ATOM 1547 N N . THR A 1 197 ? -3.215 12.716 13.420 1.00 92.44 197 THR A N 1
ATOM 1548 C CA . THR A 1 197 ? -4.116 13.869 13.386 1.00 92.44 197 THR A CA 1
ATOM 1549 C C . THR A 1 197 ? -4.960 13.871 14.666 1.00 92.44 197 THR A C 1
ATOM 1551 O O . THR A 1 197 ? -6.000 13.204 14.719 1.00 92.44 197 THR A O 1
ATOM 1554 N N . PRO A 1 198 ? -4.497 14.534 15.744 1.00 91.06 198 PRO A N 1
ATOM 1555 C CA . PRO A 1 198 ? -5.250 14.655 16.988 1.00 91.06 198 PRO A CA 1
ATOM 1556 C C . PRO A 1 198 ? -6.418 15.637 16.854 1.00 91.06 198 PRO A C 1
ATOM 1558 O O . PRO A 1 198 ? -6.299 16.668 16.199 1.00 91.06 198 PRO A O 1
ATOM 1561 N N . TYR A 1 199 ? -7.535 15.335 17.519 1.00 88.00 199 TYR A N 1
ATOM 1562 C CA . TYR A 1 199 ? -8.674 16.257 17.638 1.00 88.00 199 TYR A CA 1
ATOM 1563 C C . TYR A 1 199 ? -8.493 17.240 18.799 1.00 88.00 199 TYR A C 1
ATOM 1565 O O . TYR A 1 199 ? -8.884 18.400 18.710 1.00 88.00 199 TYR A O 1
ATOM 1573 N N . TYR A 1 200 ? -7.857 16.768 19.872 1.00 87.19 200 TYR A N 1
ATOM 1574 C CA . TYR A 1 200 ? -7.417 17.564 21.009 1.00 87.19 200 TYR A CA 1
ATOM 1575 C C . TYR A 1 200 ? -5.900 17.467 21.123 1.00 87.19 200 TYR A C 1
ATOM 1577 O O . TYR A 1 200 ? -5.340 16.370 21.082 1.00 87.19 200 TYR A O 1
ATOM 1585 N N . LEU A 1 201 ? -5.238 18.615 21.259 1.00 78.50 201 LEU A N 1
ATOM 1586 C CA . LEU A 1 201 ? -3.797 18.672 21.474 1.00 78.50 201 LEU A CA 1
ATOM 1587 C C . LEU A 1 201 ? -3.494 18.245 22.912 1.00 78.50 201 LEU A C 1
ATOM 1589 O O . LEU A 1 201 ? -3.926 18.888 23.864 1.00 78.50 201 LEU A O 1
ATOM 1593 N N . ASP A 1 202 ? -2.756 17.152 23.051 1.00 69.06 202 ASP A N 1
ATOM 1594 C CA . ASP A 1 202 ? -2.199 16.699 24.320 1.00 69.06 202 ASP A CA 1
ATOM 1595 C C . ASP A 1 202 ? -0.675 16.820 24.217 1.00 69.06 202 ASP A C 1
ATOM 1597 O O . ASP A 1 202 ? -0.012 15.988 23.591 1.00 69.06 202 ASP A O 1
ATOM 1601 N N . GLU A 1 203 ? -0.125 17.891 24.795 1.00 67.00 203 GLU A N 1
ATOM 1602 C CA . GLU A 1 203 ? 1.306 18.211 24.733 1.00 67.00 203 GLU A CA 1
ATOM 1603 C C . GLU A 1 203 ? 2.182 17.107 25.351 1.00 67.00 203 GLU A C 1
ATOM 1605 O O . GLU A 1 203 ? 3.318 16.909 24.918 1.00 67.00 203 GLU A O 1
ATOM 1610 N N . GLN A 1 204 ? 1.649 16.323 26.299 1.00 61.38 204 GLN A N 1
ATOM 1611 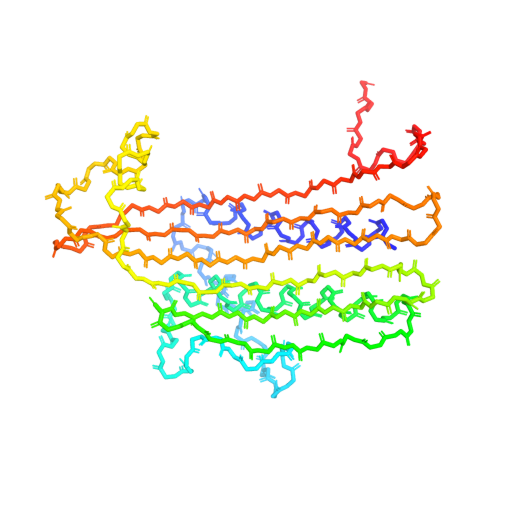C CA . GLN A 1 204 ? 2.362 15.201 26.922 1.00 61.38 204 GLN A CA 1
ATOM 1612 C C . GLN A 1 204 ? 2.352 13.933 26.054 1.00 61.38 204 GLN A C 1
ATOM 16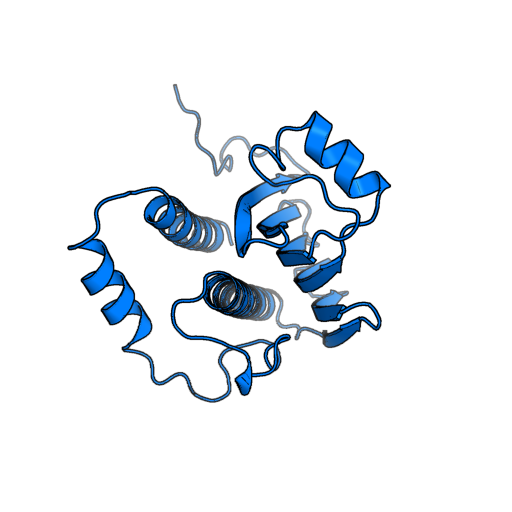14 O O . GLN A 1 204 ? 3.208 13.062 26.220 1.00 61.38 204 GLN A O 1
ATOM 1619 N N . ARG A 1 205 ? 1.416 13.820 25.101 1.00 56.50 205 ARG A N 1
ATOM 1620 C CA . ARG A 1 205 ? 1.313 12.705 24.140 1.00 56.50 205 ARG A CA 1
ATOM 1621 C C . ARG A 1 205 ? 1.879 13.032 22.762 1.00 56.50 205 ARG A C 1
ATOM 1623 O O . ARG A 1 205 ? 1.611 12.290 21.814 1.00 56.50 205 ARG A O 1
ATOM 1630 N N . ASN A 1 206 ? 2.711 14.065 22.636 1.00 55.31 206 ASN A N 1
ATOM 1631 C CA . ASN A 1 206 ? 3.580 14.217 21.471 1.00 55.31 206 ASN A CA 1
ATOM 1632 C C . ASN A 1 206 ? 4.553 13.025 21.403 1.00 55.31 206 ASN A C 1
ATOM 1634 O O . ASN A 1 206 ? 5.666 13.049 21.920 1.00 55.31 206 ASN A O 1
ATOM 1638 N N . LEU A 1 207 ? 4.115 11.949 20.742 1.00 52.28 207 LEU A N 1
ATOM 1639 C CA . LEU A 1 207 ? 4.857 10.697 20.540 1.00 52.28 207 LEU A CA 1
ATOM 1640 C C . LEU A 1 207 ? 6.117 10.875 19.669 1.00 52.28 207 LEU A C 1
ATOM 1642 O O . LEU A 1 207 ? 6.887 9.930 19.503 1.00 52.28 207 LEU A O 1
ATOM 1646 N N . MET A 1 208 ? 6.330 12.083 19.144 1.00 46.97 208 MET A N 1
ATOM 1647 C CA . MET A 1 208 ? 7.488 12.521 18.370 1.00 46.97 208 MET A CA 1
ATOM 1648 C C . MET A 1 208 ? 8.211 13.614 19.170 1.00 46.97 208 MET A C 1
ATOM 1650 O O . MET A 1 208 ? 8.092 14.794 18.858 1.00 46.97 208 MET A O 1
ATOM 1654 N N . GLY A 1 209 ? 8.863 13.223 20.268 1.00 37.03 209 GLY A N 1
ATOM 1655 C CA . GLY A 1 209 ? 9.441 14.139 21.252 1.00 37.03 209 GLY A CA 1
ATOM 1656 C C . GLY A 1 209 ? 10.259 15.291 20.655 1.00 37.03 209 GLY A C 1
ATOM 1657 O O . GLY A 1 209 ? 11.102 15.092 19.784 1.00 37.03 209 GLY A O 1
ATOM 1658 N N . GLY A 1 210 ? 10.022 16.483 21.196 1.00 33.91 210 GLY A N 1
ATOM 1659 C CA . GLY A 1 210 ? 10.842 17.675 21.018 1.00 33.91 210 GLY A CA 1
ATOM 1660 C C . GLY A 1 210 ? 10.976 18.394 22.355 1.00 33.91 210 GLY A C 1
ATOM 1661 O O . GLY A 1 210 ? 10.368 19.438 22.555 1.00 33.91 210 GLY A O 1
ATOM 1662 N N . GLY A 1 211 ? 11.716 17.791 23.286 1.00 31.80 211 GLY A N 1
ATOM 1663 C CA . GLY A 1 211 ? 12.367 18.547 24.352 1.00 31.80 211 GLY A CA 1
ATOM 1664 C C . GLY A 1 211 ? 13.656 19.134 23.783 1.00 31.80 211 GLY A C 1
ATOM 1665 O O . GLY A 1 211 ? 14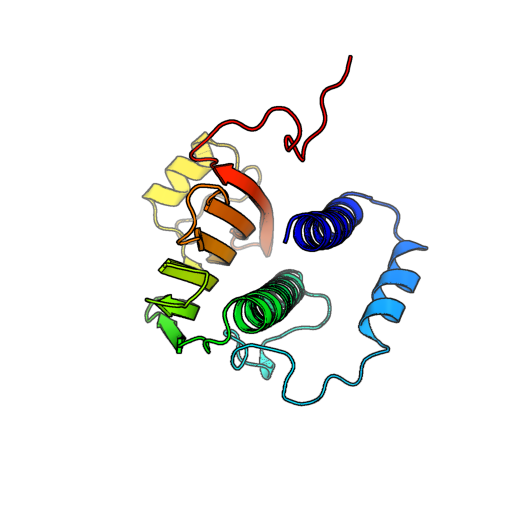.449 18.387 23.205 1.00 31.80 211 GLY A O 1
ATOM 1666 N N . LEU A 1 212 ? 13.804 20.455 23.885 1.00 32.72 212 LEU A N 1
ATOM 1667 C CA . LEU A 1 212 ? 15.106 21.123 23.851 1.00 32.72 212 LEU A CA 1
ATOM 1668 C C . LEU A 1 212 ? 15.888 20.781 25.123 1.00 32.72 212 LEU A C 1
ATOM 1670 O O . LEU A 1 212 ? 15.233 20.645 26.182 1.00 32.72 212 LEU A O 1
#

pLDDT: mean 81.31, std 22.7, range [31.61, 98.75]

Radius of gyration: 19.19 Å; chains: 1; bounding box: 48×43×53 Å

Sequence (212 aa):
MASFLREHLLRIGKFVALASATSGALSYVSFSTVFAKEKRSESSFMAEPVTPREKLVAGDMRTRMELMIMQMQREFCDELMRLDGSAFKVDKWERQAGGGGITCVIQDGKVFEKAGVNISVVYGDLPKAAIQQMKQRNQLKGLKDSDKLPFFATGISSVVHPRNPMVPTIHYNYRYFEVQDQDGKKSWWFGGGTDLTPYYLDEQRNLMGGGL

Organism: Paramuricea clavata (NCBI:txid317549)